Protein AF-A0A356FCW2-F1 (afdb_monomer_lite)

Radius of gyration: 24.9 Å; chains: 1; bounding box: 100×34×56 Å

Secondary structure (DSSP, 8-state):
---------THHHHHHHHHHTTSTT--S------EE--EEEEESSTT-TTS-EEEEEE-TTSHHHHTT--TTPEEEEETTEE--SHHHHHHHHTTSPTT-EEEEEEEETTEEEEEEEE-EEHHHHHHHHHHHHHHHHTTSB----SSEEEEETTTTEEEE-SSTTGGGTTSEEEEEEE-S-HHHIIIIIIHHHHHHHHHHHTTT-S-EEEEEEE--THHHHSSHHHHHHHHHHHHHHHH--SS-EEEE--GGGPPPPS-TTTTGGGSS--EEEE-TTSBEEEEE-SSS--HHHHHHHHHHHHHHHHSPP-PPPPPP-------

Sequence (323 aa):
MADTKMSFPGRSILIYTVLFLFVSSITCAQTRDFAFLGVFTEAIDKQKTDSGLQIIYVYPGSAGNDMGLKEGDQIIALNDFLIPNRDRFVKELRKENIGATIRFLISRDGKKLKLKGKIKSYKKTMGMIQDRLRTKYVGKPLETLPKTLWWNPKTAKFEPAKDPLGAFKDKIGLLVAYDDCPGCQKNRVDFLAQLFLRTMGAGGTLPLAFAGIYQSDTQLNKGGSKECLTQAIKLYATKKPPFPAGIAHFPDGSPAPKDREKSLYLHNHGVVITGPDGKVAYLQVTGYPDQVAIQKTIGELFVKHFQPPKVPAEKPKKAGKGG

Foldseek 3Di:
DDDDPPDDPVLVVLLVVLLCVLPVPPDPDPDDKFFDQQFDWDQPDNVDAQSFIFTLAHQPPFNCVVQVNDGGKTWQDKAPDGDRHDVVVVVVRRVDGQQDKMWTFIADPNDTDITITGTHIPVVSLVVVQVVLCVVAFQAFPPDAAQKFWQDLVVLATHGDPCLCVLLAQAWEKEWEAEPPPCRCVVPQVVQLVSVVSCVVVVVSHRYAYEYEYAYCCCAPPPHQVVSRVVVSVCCNVSVRPHIYIYRHDPPSDHDPSPCSVNQSHDARKMFIAANNNGTNDIDGDDDDPSVVVSVSSVVSCCVRPNDPPDPPPDPDPDPPDD

Structure (mmCIF, N/CA/C/O backbone):
data_AF-A0A356FCW2-F1
#
_entry.id   AF-A0A356FCW2-F1
#
loop_
_atom_site.group_PDB
_atom_site.id
_atom_site.type_symbol
_atom_site.label_atom_id
_atom_site.label_alt_id
_atom_site.label_comp_id
_atom_site.label_asym_id
_atom_site.label_entity_id
_atom_site.label_seq_id
_atom_site.pdbx_PDB_ins_code
_atom_site.Cartn_x
_atom_site.Cartn_y
_atom_site.Cartn_z
_atom_site.occupancy
_atom_site.B_iso_or_equiv
_atom_site.auth_seq_id
_atom_site.auth_comp_id
_atom_site.auth_asym_id
_atom_site.auth_atom_id
_atom_site.pdbx_PDB_model_num
ATOM 1 N N . MET A 1 1 ? -58.166 10.960 24.254 1.00 34.81 1 MET A N 1
ATOM 2 C CA . MET A 1 1 ? -57.951 9.564 23.801 1.00 34.81 1 MET A CA 1
ATOM 3 C C . MET A 1 1 ? -57.721 9.608 22.296 1.00 34.81 1 MET A C 1
ATOM 5 O O . MET A 1 1 ? -58.557 10.187 21.631 1.00 34.81 1 MET A O 1
ATOM 9 N N . ALA A 1 2 ? -56.655 9.128 21.672 1.00 35.28 2 ALA A N 1
ATOM 10 C CA . ALA A 1 2 ? -55.360 8.648 22.117 1.00 35.28 2 ALA A CA 1
ATOM 11 C C . ALA A 1 2 ? -54.341 9.151 21.076 1.00 35.28 2 ALA A C 1
ATOM 13 O O . ALA A 1 2 ? -54.581 9.083 19.872 1.00 35.28 2 ALA A O 1
ATOM 14 N N . ASP A 1 3 ? -53.242 9.699 21.574 1.00 32.06 3 ASP A N 1
ATOM 15 C CA . ASP A 1 3 ? -52.145 10.266 20.802 1.00 32.06 3 ASP A CA 1
ATOM 16 C C . ASP A 1 3 ? -51.244 9.110 20.335 1.00 32.06 3 ASP A C 1
ATOM 18 O O . ASP A 1 3 ? -50.582 8.452 21.144 1.00 32.06 3 ASP A O 1
ATOM 22 N N . THR A 1 4 ? -51.289 8.776 19.043 1.00 32.56 4 THR A N 1
ATOM 23 C CA . THR A 1 4 ? -50.547 7.628 18.500 1.00 32.56 4 THR A CA 1
ATOM 24 C C . THR A 1 4 ? -49.125 8.072 18.187 1.00 32.56 4 THR A C 1
ATOM 26 O O . THR A 1 4 ? -48.791 8.426 17.058 1.00 32.56 4 THR A O 1
ATOM 29 N N . LYS A 1 5 ? -48.261 8.055 19.206 1.00 33.97 5 LYS A N 1
ATOM 30 C CA . LYS A 1 5 ? -46.811 8.157 19.019 1.00 33.97 5 LYS A CA 1
ATOM 31 C C . LYS A 1 5 ? -46.332 6.947 18.214 1.00 33.97 5 LYS A C 1
ATOM 33 O O . LYS A 1 5 ? -46.093 5.879 18.772 1.00 33.97 5 LYS A O 1
ATOM 38 N N . MET A 1 6 ? -46.152 7.118 16.907 1.00 31.77 6 MET A N 1
ATOM 39 C CA . MET A 1 6 ? -45.309 6.225 16.113 1.00 31.77 6 MET A CA 1
ATOM 40 C C . MET A 1 6 ? -43.866 6.365 16.609 1.00 31.77 6 MET A C 1
ATOM 42 O O . MET A 1 6 ? -43.147 7.289 16.229 1.00 31.77 6 MET A O 1
ATOM 46 N N . SER A 1 7 ? -43.436 5.458 17.485 1.00 32.19 7 SER A N 1
ATOM 47 C CA . SER A 1 7 ? -42.029 5.319 17.843 1.00 32.19 7 SER A CA 1
ATOM 48 C C . SER A 1 7 ? -41.297 4.608 16.703 1.00 32.19 7 SER A C 1
ATOM 50 O O . SER A 1 7 ? -41.263 3.385 16.592 1.00 32.19 7 SER A O 1
ATOM 52 N N . PHE A 1 8 ? -40.684 5.384 15.813 1.00 37.94 8 PHE A N 1
ATOM 53 C CA . PHE A 1 8 ? -39.625 4.837 14.970 1.00 37.94 8 PHE A CA 1
ATOM 54 C C . PHE A 1 8 ? -38.370 4.650 15.836 1.00 37.94 8 PHE A C 1
ATOM 56 O O . PHE A 1 8 ? -37.975 5.585 16.537 1.00 37.94 8 PHE A O 1
ATOM 63 N N . PRO A 1 9 ? -37.713 3.475 15.828 1.00 43.00 9 PRO A N 1
ATOM 64 C CA . PRO A 1 9 ? -36.510 3.261 16.621 1.00 43.00 9 PRO A CA 1
ATOM 65 C C . PRO A 1 9 ? -35.385 4.161 16.089 1.00 43.00 9 PRO A C 1
ATOM 67 O O . PRO A 1 9 ? -34.780 3.888 15.052 1.00 43.00 9 PRO A O 1
ATOM 70 N N . GLY A 1 10 ? -35.087 5.243 16.815 1.00 42.00 10 GLY A N 1
ATOM 71 C CA . GLY A 1 10 ? -34.141 6.299 16.426 1.00 42.00 10 GLY A CA 1
ATOM 72 C C . GLY A 1 10 ? -32.699 5.848 16.147 1.00 42.00 10 GLY A C 1
ATOM 73 O O . GLY A 1 10 ? -31.912 6.620 15.605 1.00 42.00 10 GLY A O 1
ATOM 74 N N . ARG A 1 11 ? -32.342 4.589 16.438 1.00 50.03 11 ARG A N 1
ATOM 75 C CA . ARG A 1 11 ? -31.026 4.018 16.103 1.00 50.03 11 ARG A CA 1
ATOM 76 C C . ARG A 1 11 ? -30.815 3.847 14.596 1.00 50.03 11 ARG A C 1
ATOM 78 O O . ARG A 1 11 ? -29.704 4.066 14.126 1.00 50.03 11 ARG A O 1
ATOM 85 N N . SER A 1 12 ? -31.858 3.521 13.830 1.00 48.31 12 SER A N 1
ATOM 86 C CA . SER A 1 12 ? -31.718 3.256 12.391 1.00 48.31 12 SER A CA 1
ATOM 87 C C . SER A 1 12 ? -31.396 4.521 11.586 1.00 48.31 12 SER A C 1
ATOM 89 O O . SER A 1 12 ? -30.588 4.466 10.667 1.00 48.31 12 SER A O 1
ATOM 91 N N . ILE A 1 13 ? -31.959 5.677 11.958 1.00 50.12 13 ILE A N 1
ATOM 92 C CA . ILE A 1 13 ? -31.776 6.944 11.227 1.00 50.12 13 ILE A CA 1
ATOM 93 C C . ILE A 1 13 ? -30.353 7.495 11.413 1.00 50.12 13 ILE A C 1
ATOM 95 O O . ILE A 1 13 ? -29.734 7.914 10.440 1.00 50.12 13 ILE A O 1
ATOM 99 N N . LEU A 1 14 ? -29.781 7.419 12.622 1.00 49.25 14 LEU A N 1
ATOM 100 C CA . LEU A 1 14 ? -28.425 7.915 12.903 1.00 49.25 14 LEU A CA 1
ATOM 101 C C . LEU A 1 14 ? -27.344 7.158 12.105 1.00 49.25 14 LEU A C 1
ATOM 103 O O . LEU A 1 14 ? -26.387 7.762 11.624 1.00 49.25 14 LEU A O 1
ATOM 107 N N . ILE A 1 15 ? -27.523 5.848 11.913 1.00 52.22 15 ILE A N 1
ATOM 108 C CA . ILE A 1 15 ? -26.602 4.989 11.153 1.00 52.22 15 ILE A CA 1
ATOM 109 C C . ILE A 1 15 ? -26.663 5.302 9.659 1.00 52.22 15 ILE A C 1
ATOM 111 O O . ILE A 1 15 ? -25.613 5.446 9.033 1.00 52.22 15 ILE A O 1
ATOM 115 N N . TYR A 1 16 ? -27.867 5.463 9.095 1.00 51.09 16 TYR A N 1
ATOM 116 C CA . TYR A 1 16 ? -28.012 5.865 7.695 1.00 51.09 16 TYR A CA 1
ATOM 117 C C . TYR A 1 16 ? -27.402 7.245 7.445 1.00 51.09 16 TYR A C 1
ATOM 119 O O . TYR A 1 16 ? -26.732 7.399 6.434 1.00 51.09 16 TYR A O 1
ATOM 127 N N . THR A 1 17 ? -27.513 8.200 8.376 1.00 51.66 17 THR A N 1
ATOM 128 C CA . THR A 1 17 ? -26.868 9.521 8.261 1.00 51.66 17 THR A CA 1
ATOM 129 C C . THR A 1 17 ? -25.337 9.440 8.331 1.00 51.66 17 THR A C 1
ATOM 131 O O . THR A 1 17 ? -24.655 10.114 7.562 1.00 51.66 17 THR A O 1
ATOM 134 N N . VAL A 1 18 ? -24.765 8.584 9.190 1.00 48.94 18 VAL A N 1
ATOM 135 C CA . VAL A 1 18 ? -23.305 8.350 9.250 1.00 48.94 18 VAL A CA 1
ATOM 136 C C . VAL A 1 18 ? -22.791 7.644 7.987 1.00 48.94 18 VAL A C 1
ATOM 138 O O . VAL A 1 18 ? -21.728 8.001 7.481 1.00 48.94 18 VAL A O 1
ATOM 141 N N . LEU A 1 19 ? -23.561 6.704 7.427 1.00 49.72 19 LEU A N 1
ATOM 142 C CA . LEU A 1 19 ? -23.260 6.059 6.145 1.00 49.72 19 LEU A CA 1
ATOM 143 C C . LEU A 1 19 ? -23.442 7.012 4.952 1.00 49.72 19 LEU A C 1
ATOM 145 O O . LEU A 1 19 ? -22.639 6.951 4.028 1.00 49.72 19 LEU A O 1
ATOM 149 N N . PHE A 1 20 ? -24.419 7.925 4.966 1.00 45.47 20 PHE A N 1
ATOM 150 C CA . PHE A 1 20 ? -24.672 8.879 3.873 1.00 45.47 20 PHE A CA 1
ATOM 151 C C . PHE A 1 20 ? -23.615 9.989 3.764 1.00 45.47 20 PHE A C 1
ATOM 153 O O . PHE A 1 20 ? -23.389 10.522 2.681 1.00 45.47 20 PHE A O 1
ATOM 160 N N . LEU A 1 21 ? -22.922 10.336 4.851 1.00 44.03 21 LEU A N 1
ATOM 161 C CA . LEU A 1 21 ? -21.942 11.436 4.868 1.00 44.03 21 LEU A CA 1
ATOM 162 C C . LEU A 1 21 ? -20.597 11.122 4.198 1.00 44.03 21 LEU A C 1
ATOM 164 O O . LEU A 1 21 ? -19.767 12.010 4.030 1.00 44.03 21 LEU A O 1
ATOM 168 N N . PHE A 1 22 ? -20.387 9.885 3.767 1.00 46.62 22 PHE A N 1
ATOM 169 C CA . PHE A 1 22 ? -19.306 9.537 2.841 1.00 46.62 22 PHE A CA 1
ATOM 170 C C . PHE A 1 22 ? -19.584 10.035 1.405 1.00 46.62 22 PHE A C 1
ATOM 172 O O . PHE A 1 22 ? -18.668 10.086 0.592 1.00 46.62 22 PHE A O 1
ATOM 179 N N . VAL A 1 23 ? -20.831 10.402 1.075 1.00 41.75 23 VAL A N 1
ATOM 180 C CA . VAL A 1 23 ? -21.276 10.627 -0.313 1.00 41.75 23 VAL A CA 1
ATOM 181 C C . VAL A 1 23 ? -21.086 12.082 -0.779 1.00 41.75 23 VAL A C 1
ATOM 183 O O . VAL A 1 23 ? -21.036 12.356 -1.974 1.00 41.75 23 VAL A O 1
ATOM 186 N N . SER A 1 24 ? -20.898 13.046 0.124 1.00 38.56 24 SER A N 1
ATOM 187 C CA . SER A 1 24 ? -20.875 14.481 -0.218 1.00 38.56 24 SER A CA 1
ATOM 188 C C . SER A 1 24 ? -19.500 15.045 -0.625 1.00 38.56 24 SER A C 1
ATOM 190 O O . SER A 1 24 ? -19.285 16.254 -0.609 1.00 38.56 24 SER A O 1
ATOM 192 N N . SER A 1 25 ? -18.548 14.204 -1.041 1.00 41.53 25 SER A N 1
ATOM 193 C CA . SER A 1 25 ? -17.277 14.650 -1.654 1.00 41.53 25 SER A CA 1
ATOM 194 C C . SER A 1 25 ? -16.899 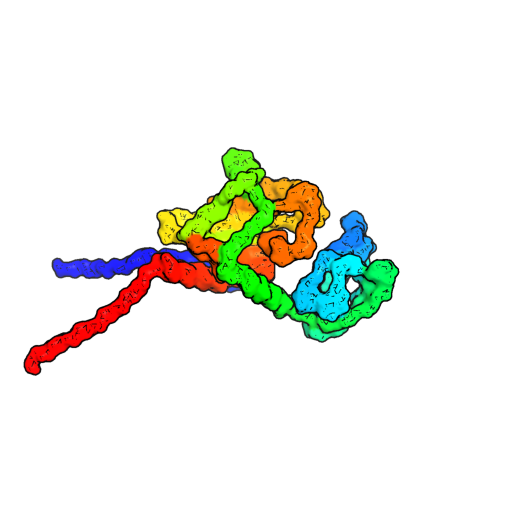13.843 -2.903 1.00 41.53 25 SER A C 1
ATOM 196 O O . SER A 1 25 ? -15.720 13.692 -3.233 1.00 41.53 25 SER A O 1
ATOM 198 N N . ILE A 1 26 ? -17.898 13.308 -3.611 1.00 44.00 26 ILE A N 1
ATOM 199 C CA . ILE A 1 26 ? -17.694 12.470 -4.797 1.00 44.00 26 ILE A CA 1
ATOM 200 C C . ILE A 1 26 ? -17.462 13.346 -6.030 1.00 44.00 26 ILE A C 1
ATOM 202 O O . ILE A 1 26 ? -18.349 13.577 -6.838 1.00 44.00 26 ILE A O 1
ATOM 206 N N . THR A 1 27 ? -16.217 13.783 -6.174 1.00 40.16 27 THR A N 1
ATOM 207 C CA . THR A 1 27 ? -15.525 13.921 -7.465 1.00 40.16 27 THR A CA 1
ATOM 208 C C . THR A 1 27 ? -14.027 13.874 -7.180 1.00 40.16 27 THR A C 1
ATOM 210 O O . THR A 1 27 ? -13.299 14.830 -7.420 1.00 40.16 27 THR A O 1
ATOM 213 N N . CYS A 1 28 ? -13.537 12.779 -6.594 1.00 37.59 28 CYS A N 1
ATOM 214 C CA . CYS A 1 28 ? -12.099 12.589 -6.437 1.00 37.59 28 CYS A CA 1
ATOM 215 C C . CYS A 1 28 ? -11.653 11.336 -7.189 1.00 37.59 28 CYS A C 1
ATOM 217 O O . CYS A 1 28 ? -11.847 10.212 -6.740 1.00 37.59 28 CYS A O 1
ATOM 219 N N . ALA A 1 29 ? -11.083 11.599 -8.368 1.00 45.06 29 ALA A N 1
ATOM 220 C CA . ALA A 1 29 ? -10.187 10.743 -9.132 1.00 45.06 29 ALA A CA 1
ATOM 221 C C . ALA A 1 29 ? -10.658 9.297 -9.366 1.00 45.06 29 ALA A C 1
ATOM 223 O O . ALA A 1 29 ? -10.161 8.357 -8.748 1.00 45.06 29 ALA A O 1
ATOM 224 N N . GLN A 1 30 ? -11.487 9.087 -10.398 1.00 48.44 30 GLN A N 1
ATOM 225 C CA . GLN A 1 30 ? -11.305 7.853 -11.163 1.00 48.44 30 GLN A CA 1
ATOM 226 C C . GLN A 1 30 ? -9.857 7.851 -11.652 1.00 48.44 30 GLN A C 1
ATOM 228 O O . GLN A 1 30 ? -9.444 8.737 -12.405 1.00 48.44 30 GLN A O 1
ATOM 233 N N . THR A 1 31 ? -9.058 6.912 -11.154 1.00 56.69 31 THR A N 1
ATOM 234 C CA . THR A 1 31 ? -7.679 6.750 -11.599 1.00 56.69 31 THR A CA 1
ATOM 235 C C . THR A 1 31 ? -7.700 6.512 -13.098 1.00 56.69 31 THR A C 1
ATOM 237 O O . THR A 1 31 ? -8.247 5.516 -13.573 1.00 56.69 31 THR A O 1
ATOM 240 N N . ARG A 1 32 ? -7.133 7.454 -13.861 1.00 73.06 32 ARG A N 1
ATOM 241 C CA . ARG A 1 32 ? -6.849 7.213 -15.274 1.00 73.06 32 ARG A CA 1
ATOM 242 C C . ARG A 1 32 ? -5.968 5.972 -15.331 1.00 73.06 32 ARG A C 1
ATOM 244 O O . ARG A 1 32 ? -4.991 5.886 -14.590 1.00 73.06 32 ARG A O 1
ATOM 251 N N . ASP A 1 33 ? -6.361 4.995 -16.137 1.00 90.19 33 ASP A N 1
ATOM 252 C CA . ASP A 1 33 ? -5.525 3.828 -16.379 1.00 90.19 33 ASP A CA 1
ATOM 253 C C . ASP A 1 33 ? -4.337 4.240 -17.257 1.00 90.19 33 ASP A C 1
ATOM 255 O O . ASP A 1 33 ? -4.466 5.123 -18.106 1.00 90.19 33 ASP A O 1
ATOM 259 N N . PHE A 1 34 ? -3.172 3.642 -17.031 1.00 91.50 34 PHE A N 1
ATOM 260 C CA . PHE A 1 34 ? -1.945 3.985 -17.748 1.00 91.50 34 PHE A CA 1
ATOM 261 C C . PHE A 1 34 ? -1.029 2.771 -17.896 1.00 91.50 34 PHE A C 1
ATOM 263 O O . PHE A 1 34 ? -1.186 1.757 -17.209 1.00 91.50 34 PHE A O 1
ATOM 270 N N . ALA A 1 35 ? -0.066 2.883 -18.811 1.00 94.12 35 ALA A N 1
ATOM 271 C CA . ALA A 1 35 ? 0.939 1.861 -19.046 1.00 94.12 35 ALA A CA 1
ATOM 272 C C . ALA A 1 35 ? 1.822 1.672 -17.805 1.00 94.12 35 ALA A C 1
ATOM 274 O O . ALA A 1 35 ? 2.421 2.609 -17.277 1.00 94.12 35 ALA A O 1
ATOM 275 N N . PHE A 1 36 ? 1.889 0.437 -17.324 1.00 94.06 36 PHE A N 1
ATOM 276 C CA . PHE A 1 36 ? 2.517 0.095 -16.064 1.00 94.06 36 PHE A CA 1
ATOM 277 C C . PHE A 1 36 ? 3.451 -1.096 -16.207 1.00 94.06 36 PHE A C 1
ATOM 279 O O . PHE A 1 36 ? 3.047 -2.193 -16.603 1.00 94.06 36 PHE A O 1
ATOM 286 N N . LEU A 1 37 ? 4.712 -0.875 -15.833 1.00 95.88 37 LEU A N 1
ATOM 287 C CA . LEU A 1 37 ? 5.714 -1.932 -15.808 1.00 95.88 37 LEU A CA 1
ATOM 288 C C . LEU A 1 37 ? 5.572 -2.827 -14.574 1.00 95.88 37 LEU A C 1
ATOM 290 O O . LEU A 1 37 ? 5.785 -4.027 -14.669 1.00 95.88 37 LEU A O 1
ATOM 294 N N . GLY A 1 38 ? 5.184 -2.262 -13.428 1.00 92.56 38 GLY A N 1
ATOM 295 C CA . GLY A 1 38 ? 5.123 -2.997 -12.165 1.00 92.56 38 GLY A CA 1
ATOM 296 C C . GLY A 1 38 ? 6.483 -3.322 -11.569 1.00 92.56 38 GLY A C 1
ATOM 297 O O . GLY A 1 38 ? 6.701 -4.430 -11.093 1.00 92.56 38 GLY A O 1
ATOM 298 N N . VAL A 1 39 ? 7.369 -2.330 -11.526 1.00 92.25 39 VAL A N 1
ATOM 299 C CA . VAL A 1 39 ? 8.633 -2.400 -10.784 1.00 92.25 39 VAL A CA 1
ATOM 300 C C . VAL A 1 39 ? 8.774 -1.189 -9.868 1.00 92.25 39 VAL A C 1
ATOM 302 O O . VAL A 1 39 ? 8.273 -0.109 -10.191 1.00 92.25 39 VAL A O 1
ATOM 305 N N . PHE A 1 40 ? 9.473 -1.359 -8.749 1.00 87.56 40 PHE A N 1
ATOM 306 C CA . PHE A 1 40 ? 10.041 -0.244 -7.996 1.00 87.56 40 PHE A CA 1
ATOM 307 C C . PHE A 1 40 ? 11.524 -0.139 -8.271 1.00 87.56 40 PHE A C 1
ATOM 309 O O . PHE A 1 40 ? 12.220 -1.145 -8.408 1.00 87.56 40 PHE A O 1
ATOM 316 N N . THR A 1 41 ? 11.993 1.099 -8.303 1.00 89.44 41 THR A N 1
ATOM 317 C CA . THR A 1 41 ? 13.363 1.422 -8.658 1.00 89.44 41 THR A CA 1
ATOM 318 C C . THR A 1 41 ? 13.940 2.484 -7.741 1.00 89.44 41 THR A C 1
ATOM 320 O O . THR A 1 41 ? 13.228 3.429 -7.387 1.00 89.44 41 THR A O 1
ATOM 323 N N . GLU A 1 42 ? 15.236 2.390 -7.472 1.00 87.12 42 GLU A N 1
ATOM 324 C CA . GLU A 1 42 ? 16.017 3.403 -6.764 1.00 87.12 42 GLU A CA 1
ATOM 325 C C . GLU A 1 42 ? 17.246 3.815 -7.577 1.00 87.12 42 GLU A C 1
ATOM 327 O O . GLU A 1 42 ? 17.727 3.064 -8.428 1.00 87.12 42 GLU A O 1
ATOM 332 N N . ALA A 1 43 ? 17.734 5.031 -7.328 1.00 88.19 43 ALA A N 1
ATOM 333 C CA . ALA A 1 43 ? 19.018 5.474 -7.858 1.00 88.19 43 ALA A CA 1
ATOM 334 C C . ALA A 1 43 ? 20.136 4.592 -7.283 1.00 88.19 43 ALA A C 1
ATOM 336 O O . ALA A 1 43 ? 20.118 4.293 -6.088 1.00 88.19 43 ALA A O 1
ATOM 337 N N . ILE A 1 44 ? 21.095 4.193 -8.121 1.00 87.94 44 ILE A N 1
ATOM 338 C CA . ILE A 1 44 ? 22.221 3.342 -7.691 1.00 87.94 44 ILE A CA 1
ATOM 339 C C . ILE A 1 44 ? 23.076 4.071 -6.645 1.00 87.94 44 ILE A C 1
ATOM 341 O O . ILE A 1 44 ? 23.483 3.484 -5.647 1.00 87.94 44 ILE A O 1
ATOM 345 N N . ASP A 1 45 ? 23.301 5.367 -6.848 1.00 85.19 45 ASP A N 1
ATOM 346 C CA . ASP A 1 45 ? 23.920 6.271 -5.882 1.00 85.19 45 ASP A CA 1
ATOM 347 C C . ASP A 1 45 ? 22.936 7.410 -5.592 1.00 85.19 45 ASP A C 1
ATOM 349 O O . ASP A 1 45 ? 22.628 8.227 -6.464 1.00 85.19 45 ASP A O 1
ATOM 353 N N . LYS A 1 46 ? 22.427 7.453 -4.354 1.00 77.06 46 LYS A N 1
ATOM 354 C CA . LYS A 1 46 ? 21.407 8.418 -3.909 1.00 77.06 46 LYS A CA 1
ATOM 355 C C . LYS A 1 46 ? 21.922 9.863 -3.867 1.00 77.06 46 LYS A C 1
ATOM 357 O O . LYS A 1 46 ? 21.108 10.779 -3.778 1.00 77.06 46 LYS A O 1
ATOM 362 N N . GLN A 1 47 ? 23.239 10.075 -3.912 1.00 80.56 47 GLN A N 1
ATOM 363 C CA . GLN A 1 47 ? 23.855 11.405 -3.893 1.00 80.56 47 GLN A CA 1
ATOM 364 C C . GLN A 1 47 ? 24.097 11.965 -5.300 1.00 80.56 47 GLN A C 1
ATOM 366 O O . GLN A 1 47 ? 24.388 13.151 -5.443 1.00 80.56 47 GLN A O 1
ATOM 371 N N . LYS A 1 48 ? 23.957 11.137 -6.342 1.00 81.81 48 LYS A N 1
ATOM 372 C CA . LYS A 1 48 ? 24.202 11.519 -7.736 1.00 81.81 48 LYS A CA 1
ATOM 373 C C . LYS A 1 48 ? 22.933 11.377 -8.561 1.00 81.81 48 LYS A C 1
ATOM 375 O O . LYS A 1 48 ? 22.324 10.311 -8.606 1.00 81.81 48 LYS A O 1
ATOM 380 N N . THR A 1 49 ? 22.569 12.446 -9.259 1.00 76.75 49 THR A N 1
ATOM 381 C CA . THR A 1 49 ? 21.345 12.511 -10.069 1.00 76.75 49 THR A CA 1
ATOM 382 C C . THR A 1 49 ? 21.327 11.510 -11.220 1.00 76.75 49 THR A C 1
ATOM 384 O O . THR A 1 49 ? 20.254 11.019 -11.542 1.00 76.75 49 THR A O 1
ATOM 387 N N . ASP A 1 50 ? 22.489 11.157 -11.780 1.00 84.44 50 ASP A N 1
ATOM 388 C CA . ASP A 1 50 ? 22.624 10.295 -12.967 1.00 84.44 50 ASP A CA 1
ATOM 389 C C . ASP A 1 50 ? 23.399 9.005 -12.684 1.00 84.44 50 ASP A C 1
ATOM 391 O O . ASP A 1 50 ? 24.174 8.512 -13.502 1.00 84.44 50 ASP A O 1
ATOM 395 N N . SER A 1 51 ? 23.211 8.449 -11.490 1.00 86.06 51 SER A N 1
ATOM 396 C CA . SER A 1 51 ? 23.885 7.218 -11.077 1.00 86.06 51 SER A CA 1
ATOM 397 C C . SER A 1 51 ? 23.360 5.948 -11.744 1.00 86.06 51 SER A C 1
ATOM 399 O O . SER A 1 51 ? 23.918 4.877 -11.525 1.00 86.06 51 SER A O 1
ATOM 401 N N . GLY A 1 52 ? 22.317 6.043 -12.567 1.00 90.38 52 GLY A N 1
ATOM 402 C CA . GLY A 1 52 ? 21.581 4.899 -13.081 1.00 90.38 52 GLY A CA 1
ATOM 403 C C . GLY A 1 52 ? 20.477 4.454 -12.126 1.00 90.38 52 GLY A C 1
ATOM 404 O O . GLY A 1 52 ? 20.274 5.006 -11.041 1.00 90.38 52 GLY A O 1
ATOM 405 N N . LEU A 1 53 ? 19.720 3.449 -12.558 1.00 94.19 53 LEU A N 1
ATOM 406 C CA . LEU A 1 53 ? 18.494 3.033 -11.892 1.00 94.19 53 LEU A CA 1
ATOM 407 C C . LEU A 1 53 ? 18.502 1.524 -11.648 1.00 94.19 53 LEU A C 1
ATOM 409 O O . LEU A 1 53 ? 18.612 0.754 -12.597 1.00 94.19 53 LEU A O 1
ATOM 413 N N . GLN A 1 54 ? 18.352 1.098 -10.396 1.00 93.94 54 GLN A N 1
ATOM 414 C CA . GLN A 1 54 ? 18.279 -0.312 -10.018 1.00 93.94 54 GLN A CA 1
ATOM 415 C C . GLN A 1 54 ? 16.853 -0.702 -9.632 1.00 93.94 54 GLN A C 1
ATOM 417 O O . GLN A 1 54 ? 16.165 0.036 -8.928 1.00 93.94 54 GLN A O 1
ATOM 422 N N . ILE A 1 55 ? 16.412 -1.880 -10.071 1.00 93.62 55 ILE A N 1
ATOM 423 C CA . ILE A 1 55 ? 15.148 -2.486 -9.660 1.00 93.62 55 ILE A CA 1
ATOM 424 C C . ILE A 1 55 ? 15.299 -3.052 -8.249 1.00 93.62 55 ILE A C 1
ATOM 426 O O . ILE A 1 55 ? 16.131 -3.920 -8.004 1.00 93.62 55 ILE A O 1
ATOM 430 N N . ILE A 1 56 ? 14.442 -2.603 -7.336 1.00 87.69 56 ILE A N 1
ATOM 431 C CA . ILE A 1 56 ? 14.403 -3.071 -5.941 1.00 87.69 56 ILE A CA 1
ATOM 432 C C . ILE A 1 56 ? 13.197 -3.968 -5.647 1.00 87.69 56 ILE A C 1
ATOM 434 O O . ILE A 1 56 ? 13.123 -4.583 -4.591 1.00 87.69 56 ILE A O 1
ATOM 438 N N . TYR A 1 57 ? 12.215 -4.019 -6.552 1.00 87.25 57 TYR A N 1
ATOM 439 C CA . TYR A 1 57 ? 11.058 -4.903 -6.431 1.00 87.25 57 TYR A CA 1
ATOM 440 C C . TYR A 1 57 ? 10.354 -5.059 -7.776 1.00 87.25 57 TYR A C 1
ATOM 442 O O . TYR A 1 57 ? 10.253 -4.100 -8.545 1.00 87.25 57 TYR A O 1
ATOM 450 N N . VAL A 1 58 ? 9.801 -6.244 -8.023 1.00 90.88 58 VAL A N 1
ATOM 451 C CA . VAL A 1 58 ? 8.973 -6.542 -9.195 1.00 90.88 58 VAL A CA 1
ATOM 452 C C . VAL A 1 58 ? 7.636 -7.087 -8.709 1.00 90.88 58 VAL A C 1
ATOM 454 O O . VAL A 1 58 ? 7.589 -8.081 -7.988 1.00 90.88 58 VAL A O 1
ATOM 457 N N . TYR A 1 59 ? 6.541 -6.438 -9.099 1.00 88.06 59 TYR A N 1
ATOM 458 C CA . TYR A 1 59 ? 5.199 -6.877 -8.735 1.00 88.06 59 TYR A CA 1
ATOM 459 C C . TYR A 1 59 ? 4.859 -8.202 -9.434 1.00 88.06 59 TYR A C 1
ATOM 461 O O . TYR A 1 59 ? 4.967 -8.271 -10.665 1.00 88.06 59 TYR A O 1
ATOM 469 N N . PRO A 1 60 ? 4.390 -9.231 -8.707 1.00 88.38 60 PRO A N 1
ATOM 470 C CA . PRO A 1 60 ? 3.926 -10.473 -9.320 1.00 88.38 60 PRO A CA 1
ATOM 471 C C . PRO A 1 60 ? 2.796 -10.229 -10.328 1.00 88.38 60 PRO A C 1
ATOM 473 O O . PRO A 1 60 ? 1.899 -9.422 -10.080 1.00 88.38 60 PRO A O 1
ATOM 476 N N . GLY A 1 61 ? 2.850 -10.905 -11.478 1.00 90.12 61 GLY A N 1
ATOM 477 C CA . GLY A 1 61 ? 1.855 -10.777 -12.552 1.00 90.12 61 GLY A CA 1
ATOM 478 C C . GLY A 1 61 ? 1.906 -9.457 -13.338 1.00 90.12 61 GLY A C 1
ATOM 479 O O . GLY A 1 61 ? 1.069 -9.227 -14.217 1.00 90.12 61 GLY A O 1
ATOM 480 N N . SER A 1 62 ? 2.876 -8.581 -13.054 1.00 95.06 62 SER A N 1
ATOM 481 C CA . SER A 1 62 ? 3.099 -7.335 -13.799 1.00 95.06 62 SER A CA 1
ATOM 482 C C . SER A 1 62 ? 3.775 -7.552 -15.157 1.00 95.06 62 SER A C 1
ATOM 484 O O . SER A 1 62 ? 4.152 -8.666 -15.509 1.00 95.06 62 SER A O 1
ATOM 486 N N . ALA A 1 63 ? 3.932 -6.486 -15.949 1.00 97.12 63 ALA A N 1
ATOM 487 C CA . ALA A 1 63 ? 4.667 -6.561 -17.213 1.00 97.12 63 ALA A CA 1
ATOM 488 C C . ALA A 1 63 ? 6.158 -6.860 -16.993 1.00 97.12 63 ALA A C 1
ATOM 490 O O . ALA A 1 63 ? 6.739 -7.658 -17.719 1.00 97.12 63 ALA A O 1
ATOM 491 N N . GLY A 1 64 ? 6.771 -6.263 -15.969 1.00 97.12 64 GLY A N 1
ATOM 492 C CA . GLY A 1 64 ? 8.167 -6.498 -15.623 1.00 97.12 64 GLY A CA 1
ATOM 493 C C . GLY A 1 64 ? 8.415 -7.936 -15.180 1.00 97.12 64 GLY A C 1
ATOM 494 O O . GLY A 1 64 ? 9.422 -8.524 -15.565 1.00 97.12 64 GLY A O 1
ATOM 495 N N . ASN A 1 65 ? 7.465 -8.529 -14.449 1.00 96.25 65 ASN A N 1
ATOM 496 C CA . ASN A 1 65 ? 7.536 -9.938 -14.076 1.00 96.25 65 ASN A CA 1
ATOM 497 C C . ASN A 1 65 ? 7.489 -10.854 -15.308 1.00 96.25 65 ASN A C 1
ATOM 499 O O . ASN A 1 65 ? 8.366 -11.704 -15.443 1.00 96.25 65 ASN A O 1
ATOM 503 N N . ASP A 1 66 ? 6.543 -10.633 -16.225 1.00 97.25 66 ASP A N 1
ATOM 504 C CA . ASP A 1 66 ? 6.435 -11.396 -17.478 1.00 97.25 66 ASP A CA 1
ATOM 505 C C . ASP A 1 66 ? 7.678 -11.250 -18.373 1.00 97.25 66 ASP A C 1
ATOM 507 O O . ASP A 1 66 ? 8.070 -12.192 -19.055 1.00 97.25 66 ASP A O 1
ATOM 511 N N . MET A 1 67 ? 8.316 -10.074 -18.369 1.00 97.38 67 MET A N 1
ATOM 512 C CA . MET A 1 67 ? 9.562 -9.811 -19.105 1.00 97.38 67 MET A CA 1
ATOM 513 C C . MET A 1 67 ? 10.797 -10.459 -18.462 1.00 97.38 67 MET A C 1
ATOM 515 O O . MET A 1 67 ? 11.882 -10.410 -19.042 1.00 97.38 67 MET A O 1
ATOM 519 N N . GLY A 1 68 ? 10.664 -11.027 -17.261 1.00 97.19 68 GLY A N 1
ATOM 520 C CA . GLY A 1 68 ? 11.774 -11.617 -16.519 1.00 97.19 68 GLY A CA 1
ATOM 521 C C . GLY A 1 68 ? 12.716 -10.592 -15.885 1.00 97.19 68 GLY A C 1
ATOM 522 O O . GLY A 1 68 ? 13.883 -10.924 -15.642 1.00 97.19 68 GLY A O 1
ATOM 523 N N . LEU A 1 69 ? 12.242 -9.367 -15.619 1.00 97.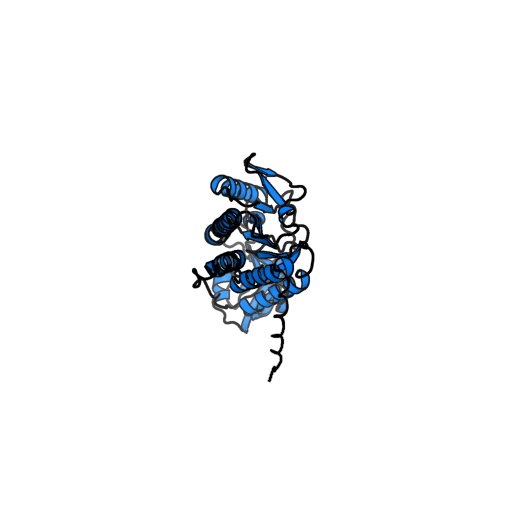69 69 LEU A N 1
ATOM 524 C CA . LEU A 1 69 ? 12.950 -8.417 -14.756 1.00 97.69 69 LEU A CA 1
ATOM 525 C C . LEU A 1 69 ? 13.020 -8.967 -13.330 1.00 97.69 69 LEU A C 1
ATOM 527 O O . LEU A 1 69 ? 12.110 -9.662 -12.868 1.00 97.69 69 LEU A O 1
ATOM 531 N N . LYS A 1 70 ? 14.110 -8.656 -12.634 1.00 96.12 70 LYS A N 1
ATOM 532 C CA . LYS A 1 70 ? 14.407 -9.139 -11.285 1.00 96.12 70 LYS A CA 1
ATOM 533 C C . LYS A 1 70 ? 14.915 -8.000 -10.407 1.00 96.12 70 LYS A C 1
ATOM 535 O O . LYS A 1 70 ? 15.438 -7.002 -10.897 1.00 96.12 70 LYS A O 1
ATOM 540 N N . GLU A 1 71 ? 14.763 -8.170 -9.096 1.00 93.00 71 GLU A N 1
ATOM 541 C CA . GLU A 1 71 ? 15.485 -7.355 -8.116 1.00 93.00 71 GLU A CA 1
ATOM 542 C C . GLU A 1 71 ? 16.993 -7.417 -8.409 1.00 93.00 71 GLU A C 1
ATOM 544 O O . GLU A 1 71 ? 17.522 -8.481 -8.730 1.00 93.00 71 GLU A O 1
ATOM 549 N N . GLY A 1 72 ? 17.665 -6.271 -8.324 1.00 93.50 72 GLY A N 1
ATOM 550 C CA . GLY A 1 72 ? 19.092 -6.123 -8.602 1.00 93.50 72 GLY A CA 1
ATOM 551 C C . GLY A 1 72 ? 19.419 -5.676 -10.028 1.00 93.50 72 GLY A C 1
ATOM 552 O O . GLY A 1 72 ? 20.489 -5.099 -10.231 1.00 93.50 72 GLY A O 1
ATOM 553 N N . ASP A 1 73 ? 18.505 -5.854 -10.989 1.00 97.62 73 ASP A N 1
ATOM 554 C CA . ASP A 1 73 ? 18.706 -5.408 -12.372 1.00 97.62 73 ASP A CA 1
ATOM 555 C C . ASP A 1 73 ? 18.935 -3.898 -12.444 1.00 97.62 73 ASP A C 1
ATOM 557 O O . ASP A 1 73 ? 18.155 -3.116 -11.898 1.00 97.62 73 ASP A O 1
ATOM 561 N N . GLN A 1 74 ? 19.961 -3.477 -13.181 1.00 97.56 74 GLN A N 1
ATOM 562 C CA . GLN A 1 74 ? 20.198 -2.066 -13.474 1.00 97.56 74 GLN A CA 1
ATOM 563 C C . GLN A 1 74 ? 19.654 -1.730 -14.859 1.00 97.56 74 GLN A C 1
ATOM 565 O O . GLN A 1 74 ? 20.049 -2.334 -15.857 1.00 97.56 74 GLN A O 1
ATOM 570 N N . ILE A 1 75 ? 18.750 -0.761 -14.936 1.00 97.44 75 ILE A N 1
ATOM 571 C CA . ILE A 1 75 ? 18.148 -0.304 -16.186 1.00 97.44 75 ILE A CA 1
ATOM 572 C C . ILE A 1 75 ? 19.135 0.639 -16.876 1.00 97.44 75 ILE A C 1
ATOM 574 O O . ILE A 1 75 ? 19.475 1.686 -16.335 1.00 97.44 75 ILE A O 1
ATOM 578 N N . ILE A 1 76 ? 19.575 0.268 -18.080 1.00 97.12 76 ILE A N 1
ATOM 579 C CA . ILE A 1 76 ? 20.479 1.080 -18.909 1.00 97.12 76 ILE A CA 1
ATOM 580 C C . ILE A 1 76 ? 19.674 1.862 -19.948 1.00 97.12 76 ILE A C 1
ATOM 582 O O . ILE A 1 76 ? 19.890 3.058 -20.138 1.00 97.12 76 ILE A O 1
ATOM 586 N N . ALA A 1 77 ? 18.753 1.185 -20.640 1.00 97.50 77 ALA A N 1
ATOM 587 C CA . ALA A 1 77 ? 17.932 1.787 -21.684 1.00 97.50 77 ALA A CA 1
ATOM 588 C C . ALA A 1 77 ? 16.510 1.217 -21.703 1.00 97.50 77 ALA A C 1
ATOM 590 O O . ALA A 1 77 ? 16.298 0.038 -21.406 1.00 97.50 77 ALA A O 1
ATOM 591 N N . LEU A 1 78 ? 15.562 2.061 -22.109 1.00 97.12 78 LEU A N 1
ATOM 592 C CA . LEU A 1 78 ? 14.177 1.722 -22.425 1.00 97.12 78 LEU A CA 1
ATOM 593 C C . LEU A 1 78 ? 13.912 2.156 -23.867 1.00 97.12 78 LEU A C 1
ATOM 595 O O . LEU A 1 78 ? 14.083 3.325 -24.215 1.00 97.12 78 LEU A O 1
ATOM 599 N N . ASN A 1 79 ? 13.496 1.205 -24.697 1.00 95.88 79 ASN A N 1
ATOM 600 C CA . ASN A 1 79 ? 13.427 1.329 -26.145 1.00 95.88 79 ASN A CA 1
ATOM 601 C C . ASN A 1 79 ? 14.772 1.812 -26.695 1.00 95.88 79 ASN A C 1
ATOM 603 O O . ASN A 1 79 ? 15.778 1.120 -26.536 1.00 95.88 79 ASN A O 1
ATOM 607 N N . ASP A 1 80 ? 14.784 2.994 -27.299 1.00 93.88 80 ASP A N 1
ATOM 608 C CA . ASP A 1 80 ? 15.962 3.580 -27.930 1.00 93.88 80 ASP A CA 1
ATOM 609 C C . ASP A 1 80 ? 16.541 4.733 -27.082 1.00 93.88 80 ASP A C 1
ATOM 611 O O . ASP A 1 80 ? 17.399 5.488 -27.534 1.00 93.88 80 ASP A O 1
ATOM 615 N N . PHE A 1 81 ? 16.091 4.869 -25.825 1.00 96.25 81 PHE A N 1
ATOM 616 C CA . PHE A 1 81 ? 16.504 5.934 -24.913 1.00 96.25 81 PHE A CA 1
ATOM 617 C C . PHE A 1 81 ? 17.331 5.408 -23.744 1.00 96.25 81 PHE A C 1
ATOM 619 O O . PHE A 1 81 ? 16.916 4.494 -23.029 1.00 96.25 81 PHE A O 1
ATOM 626 N N . LEU A 1 82 ? 18.470 6.057 -23.494 1.00 96.75 82 LEU A N 1
ATOM 627 C CA . LEU A 1 82 ? 19.242 5.866 -22.268 1.00 96.75 82 LEU A CA 1
ATOM 628 C C . LEU A 1 82 ? 18.457 6.358 -21.052 1.00 96.75 82 LEU A C 1
ATOM 630 O O . LEU A 1 82 ? 17.789 7.396 -21.099 1.00 96.75 82 LEU A O 1
ATOM 634 N N . ILE A 1 83 ? 18.574 5.610 -19.959 1.00 96.81 83 ILE A N 1
ATOM 635 C CA . ILE A 1 83 ? 17.875 5.849 -18.700 1.00 96.81 83 ILE A CA 1
ATOM 636 C C . ILE A 1 83 ? 18.916 6.101 -17.600 1.00 96.81 83 ILE A C 1
ATOM 638 O O . ILE A 1 83 ? 19.277 5.185 -16.867 1.00 96.81 83 ILE A O 1
ATOM 642 N N . PRO A 1 84 ? 19.425 7.340 -17.477 1.00 94.00 84 PRO A N 1
ATOM 643 C CA . PRO A 1 84 ? 20.417 7.674 -16.455 1.00 94.00 84 PRO A CA 1
ATOM 644 C C . PRO A 1 84 ? 19.797 7.813 -15.060 1.00 94.00 84 PRO A C 1
ATOM 646 O O . PRO A 1 84 ? 20.502 7.731 -14.059 1.00 94.00 84 PRO A O 1
ATOM 649 N N . ASN A 1 85 ? 18.482 8.040 -14.980 1.00 92.62 85 ASN A N 1
ATOM 650 C CA . ASN A 1 85 ? 17.801 8.351 -13.731 1.00 92.62 85 ASN A CA 1
ATOM 651 C C . ASN A 1 85 ? 16.302 8.020 -13.768 1.00 92.62 85 ASN A C 1
ATOM 653 O O . ASN A 1 85 ? 15.719 7.684 -14.808 1.00 92.62 85 ASN A O 1
ATOM 657 N N . ARG A 1 86 ? 15.670 8.122 -12.594 1.00 89.44 86 ARG A N 1
ATOM 658 C CA . ARG A 1 86 ? 14.253 7.796 -12.391 1.00 89.44 86 ARG A CA 1
ATOM 659 C C . ARG A 1 86 ? 13.314 8.717 -13.168 1.00 89.44 86 ARG A C 1
ATOM 661 O O . ARG A 1 86 ? 12.299 8.245 -13.675 1.00 89.44 86 ARG A O 1
ATOM 668 N N . ASP A 1 87 ? 13.630 10.001 -13.274 1.00 90.31 87 ASP A N 1
ATOM 669 C CA . ASP A 1 87 ? 12.742 10.962 -13.932 1.00 90.31 87 ASP A CA 1
ATOM 670 C C . ASP A 1 87 ? 12.660 10.693 -15.430 1.00 90.31 87 ASP A C 1
ATOM 672 O O . ASP A 1 87 ? 11.563 10.641 -15.993 1.00 90.31 87 ASP A O 1
ATOM 676 N N . ARG A 1 88 ? 13.804 10.407 -16.066 1.00 94.50 88 ARG A N 1
ATOM 677 C CA . ARG A 1 88 ? 13.834 9.948 -17.454 1.00 94.50 88 ARG A CA 1
ATOM 678 C C . ARG A 1 88 ? 13.071 8.638 -17.611 1.00 94.50 88 ARG A C 1
ATOM 680 O O . ARG A 1 88 ? 12.245 8.539 -18.512 1.00 94.50 88 ARG A O 1
ATOM 687 N N . PHE A 1 89 ? 13.290 7.669 -16.721 1.00 94.69 89 PHE A N 1
ATOM 688 C CA . PHE A 1 89 ? 12.584 6.388 -16.754 1.00 94.69 89 PHE A CA 1
ATOM 689 C C . PHE A 1 89 ? 11.062 6.551 -16.730 1.00 94.69 89 PHE A C 1
ATOM 691 O O . PHE A 1 89 ? 10.370 6.056 -17.617 1.00 94.69 89 PHE A O 1
ATOM 698 N N . VAL A 1 90 ? 10.538 7.288 -15.747 1.00 91.50 90 VAL A N 1
ATOM 699 C CA . VAL A 1 90 ? 9.096 7.522 -15.596 1.00 91.50 90 VAL A CA 1
ATOM 700 C C . VAL A 1 90 ? 8.545 8.310 -16.784 1.00 91.50 90 VAL A C 1
ATOM 702 O O . VAL A 1 90 ? 7.457 7.994 -17.265 1.00 91.50 90 VAL A O 1
ATOM 705 N N . LYS A 1 91 ? 9.281 9.317 -17.273 1.00 93.50 91 LYS A N 1
ATOM 706 C CA . LYS A 1 91 ? 8.880 10.120 -18.433 1.00 93.50 91 LYS A CA 1
ATOM 707 C C . LYS A 1 91 ? 8.749 9.271 -19.692 1.00 93.50 91 LYS A C 1
ATOM 709 O O . LYS A 1 91 ? 7.742 9.398 -20.378 1.00 93.50 91 LYS A O 1
ATOM 714 N N . GLU A 1 92 ? 9.737 8.435 -19.995 1.00 95.56 92 GLU A N 1
ATOM 715 C CA . GLU A 1 92 ? 9.700 7.586 -21.188 1.00 95.56 92 GLU A CA 1
ATOM 716 C C . GLU A 1 92 ? 8.631 6.497 -21.061 1.00 95.56 92 GLU A C 1
ATOM 718 O O . GLU A 1 92 ? 7.826 6.332 -21.970 1.00 95.56 92 GLU A O 1
ATOM 723 N N . LEU A 1 93 ? 8.516 5.847 -19.899 1.00 93.81 93 LEU A N 1
ATOM 724 C CA . LEU A 1 93 ? 7.502 4.814 -19.672 1.00 93.81 93 LEU A CA 1
ATOM 725 C C . LEU A 1 93 ? 6.065 5.339 -19.824 1.00 93.81 93 LEU A C 1
ATOM 727 O O . LEU A 1 93 ? 5.198 4.634 -20.329 1.00 93.81 93 LEU A O 1
ATOM 731 N N . ARG A 1 94 ? 5.797 6.580 -19.394 1.00 90.44 94 ARG A N 1
ATOM 732 C CA . ARG A 1 94 ? 4.461 7.200 -19.473 1.00 90.44 94 ARG A CA 1
ATOM 733 C C . ARG A 1 94 ? 4.037 7.603 -20.885 1.00 90.44 94 ARG A C 1
ATOM 735 O O . ARG A 1 94 ? 2.865 7.919 -21.068 1.00 90.44 94 ARG A O 1
ATOM 742 N N . LYS A 1 95 ? 4.953 7.623 -21.856 1.00 94.06 95 LYS A N 1
ATOM 743 C CA . LYS A 1 95 ? 4.609 7.846 -23.271 1.00 94.06 95 LYS A CA 1
ATOM 744 C C . LYS A 1 95 ? 4.036 6.595 -23.928 1.00 94.06 95 LYS A C 1
ATOM 746 O O . LYS A 1 95 ? 3.432 6.689 -24.990 1.00 94.06 95 LYS A O 1
ATOM 751 N N . GLU A 1 96 ? 4.248 5.438 -23.314 1.00 95.75 96 GLU A N 1
ATOM 752 C CA . GLU A 1 96 ? 3.831 4.162 -23.869 1.00 95.75 96 GLU A CA 1
ATOM 753 C C . GLU A 1 96 ? 2.330 3.942 -23.695 1.00 95.75 96 GLU A C 1
ATOM 755 O O . GLU A 1 96 ? 1.725 4.304 -22.683 1.00 95.75 96 GLU A O 1
ATOM 760 N N . ASN A 1 97 ? 1.734 3.275 -24.680 1.00 96.25 97 ASN A N 1
ATOM 761 C CA . ASN A 1 97 ? 0.343 2.847 -24.618 1.00 96.25 97 ASN A CA 1
ATOM 762 C C . ASN A 1 97 ? 0.228 1.487 -23.926 1.00 96.25 97 ASN A C 1
ATOM 764 O O . ASN A 1 97 ? 1.102 0.629 -24.051 1.00 96.25 97 ASN A O 1
ATOM 768 N N . ILE A 1 98 ? -0.890 1.246 -23.240 1.00 96.94 98 ILE A N 1
ATOM 769 C CA . ILE A 1 98 ? -1.200 -0.080 -22.690 1.00 96.94 98 ILE A CA 1
ATOM 770 C C . ILE A 1 98 ? -1.181 -1.108 -23.834 1.00 96.94 98 ILE A C 1
ATOM 772 O O . ILE A 1 98 ? -1.823 -0.918 -24.862 1.00 96.94 98 ILE A O 1
ATOM 776 N N . GLY A 1 99 ? -0.439 -2.203 -23.654 1.00 97.19 99 GLY A N 1
ATOM 777 C CA . GLY A 1 99 ? -0.264 -3.254 -24.658 1.00 97.19 99 GLY A CA 1
ATOM 778 C C . GLY A 1 99 ? 0.890 -3.031 -25.641 1.00 97.19 99 GLY A C 1
ATOM 779 O O . GLY A 1 99 ? 1.217 -3.965 -26.381 1.00 97.19 99 GLY A O 1
ATOM 780 N N . ALA A 1 100 ? 1.537 -1.857 -25.635 1.00 97.62 100 ALA A N 1
ATOM 781 C CA . ALA A 1 100 ? 2.711 -1.584 -26.462 1.00 97.62 100 ALA A CA 1
ATOM 782 C C . ALA A 1 100 ? 3.870 -2.534 -26.125 1.00 97.62 100 ALA A C 1
ATOM 784 O O . ALA A 1 100 ? 4.054 -2.941 -24.975 1.00 97.62 100 ALA A O 1
ATOM 785 N N . THR A 1 101 ? 4.655 -2.893 -27.142 1.00 97.88 101 THR A N 1
ATOM 786 C CA . THR A 1 101 ? 5.869 -3.692 -26.943 1.00 97.88 101 THR A CA 1
ATOM 787 C C . THR A 1 101 ? 7.032 -2.765 -26.637 1.00 97.88 101 THR A C 1
ATOM 789 O O . THR A 1 101 ? 7.406 -1.962 -27.486 1.00 97.88 101 THR A O 1
ATOM 792 N N . ILE A 1 102 ? 7.630 -2.924 -25.461 1.00 97.31 102 ILE A N 1
ATOM 793 C CA . ILE A 1 102 ? 8.808 -2.165 -25.039 1.00 97.31 102 ILE A CA 1
ATOM 794 C C . ILE A 1 102 ? 10.037 -3.068 -24.977 1.00 97.31 102 ILE A C 1
ATOM 796 O O . ILE A 1 102 ? 9.930 -4.282 -24.764 1.00 97.31 102 ILE A O 1
ATOM 800 N N . ARG A 1 103 ? 11.211 -2.473 -25.180 1.00 97.75 103 ARG A N 1
ATOM 801 C CA . ARG A 1 103 ? 12.514 -3.144 -25.113 1.00 97.75 103 ARG A CA 1
ATOM 802 C C . ARG A 1 103 ? 13.327 -2.570 -23.964 1.00 97.75 103 ARG A C 1
ATOM 804 O O . ARG A 1 103 ? 13.304 -1.370 -23.734 1.00 97.75 103 ARG A O 1
ATOM 811 N N . PHE A 1 104 ? 14.085 -3.413 -23.287 1.00 97.25 104 PHE A N 1
ATOM 812 C CA . PHE A 1 104 ? 15.026 -3.001 -22.259 1.00 97.25 104 PHE A CA 1
ATOM 813 C C . PHE A 1 104 ? 16.431 -3.456 -22.608 1.00 97.25 104 PHE A C 1
ATOM 815 O O . PHE A 1 104 ? 16.631 -4.581 -23.071 1.00 97.25 104 PHE A O 1
ATOM 822 N N . LEU A 1 105 ? 17.397 -2.598 -22.301 1.00 97.88 105 LEU A N 1
ATOM 823 C CA . LEU A 1 105 ? 18.772 -3.001 -22.055 1.00 97.88 105 LEU A CA 1
ATOM 824 C C . LEU A 1 105 ? 19.017 -2.881 -20.552 1.00 97.88 105 LEU A C 1
ATOM 826 O O . LEU A 1 105 ? 18.869 -1.792 -19.992 1.00 97.88 105 LEU A O 1
ATOM 830 N N . ILE A 1 106 ? 19.388 -3.984 -19.909 1.00 98.19 106 ILE A N 1
ATOM 831 C CA . ILE A 1 106 ? 19.716 -4.017 -18.480 1.00 98.19 106 ILE A CA 1
ATOM 832 C C . ILE A 1 106 ? 21.134 -4.540 -18.255 1.00 98.19 106 ILE A C 1
ATOM 834 O O . ILE A 1 106 ? 21.672 -5.242 -19.110 1.00 98.19 106 ILE A O 1
ATOM 838 N N . SER A 1 107 ? 21.712 -4.238 -17.095 1.00 97.81 107 SER A N 1
ATOM 839 C CA . SER A 1 107 ? 22.848 -4.969 -16.530 1.00 97.81 107 SER A CA 1
ATOM 840 C C . SER A 1 107 ? 22.348 -5.895 -15.427 1.00 97.81 107 SER A C 1
ATOM 842 O O . SER A 1 107 ? 21.691 -5.440 -14.490 1.00 97.81 107 SER A O 1
ATOM 844 N N . ARG A 1 108 ? 22.669 -7.184 -15.536 1.00 97.81 108 ARG A N 1
ATOM 845 C CA . ARG A 1 108 ? 22.442 -8.195 -14.500 1.00 97.81 108 ARG A CA 1
ATOM 846 C C . ARG A 1 108 ? 23.752 -8.925 -14.268 1.00 97.81 108 ARG A C 1
ATOM 848 O O . ARG A 1 108 ? 24.322 -9.458 -15.218 1.00 97.81 108 ARG A O 1
ATOM 855 N N . ASP A 1 109 ? 24.242 -8.902 -13.033 1.00 95.56 109 ASP A N 1
ATOM 856 C CA . ASP A 1 109 ? 25.519 -9.524 -12.656 1.00 95.56 109 ASP A CA 1
ATOM 857 C C . ASP A 1 109 ? 26.682 -9.080 -13.570 1.00 95.56 109 ASP A C 1
ATOM 859 O O . ASP A 1 109 ? 27.498 -9.880 -14.027 1.00 95.56 109 ASP A O 1
ATOM 863 N N . GLY A 1 110 ? 26.700 -7.789 -13.925 1.00 94.88 110 GLY A N 1
ATOM 864 C CA . GLY A 1 110 ? 27.692 -7.180 -14.820 1.00 94.88 110 GLY A CA 1
ATOM 865 C C . GLY A 1 110 ? 27.507 -7.480 -16.314 1.00 94.88 110 GLY A C 1
ATOM 866 O O . GLY A 1 110 ? 28.227 -6.924 -17.143 1.00 94.88 110 GLY A O 1
ATOM 867 N N . LYS A 1 111 ? 26.540 -8.324 -16.695 1.00 97.69 111 LYS A N 1
ATOM 868 C CA . LYS A 1 111 ? 26.267 -8.691 -18.091 1.00 97.69 111 LYS A CA 1
ATOM 869 C C . LYS A 1 111 ? 25.100 -7.890 -18.655 1.00 97.69 111 LYS A C 1
ATOM 871 O O . LYS A 1 111 ? 24.048 -7.766 -18.030 1.00 97.69 111 LYS A O 1
ATOM 876 N N . LYS A 1 112 ? 25.260 -7.396 -19.886 1.00 97.88 112 LYS A N 1
ATOM 877 C CA . LYS A 1 112 ? 24.190 -6.703 -20.612 1.00 97.88 112 LYS A CA 1
ATOM 878 C C . LYS A 1 112 ? 23.176 -7.707 -21.158 1.00 97.88 112 LYS A C 1
ATOM 880 O O . LYS A 1 112 ? 23.539 -8.572 -21.950 1.00 97.88 112 LYS A O 1
ATOM 885 N N . LEU A 1 113 ? 21.907 -7.557 -20.786 1.00 98.31 113 LEU A N 1
ATOM 886 C CA . LEU A 1 113 ? 20.799 -8.377 -21.279 1.00 98.31 113 LEU A CA 1
ATOM 887 C C . LEU A 1 113 ? 19.782 -7.510 -22.020 1.00 98.31 113 LEU A C 1
ATOM 889 O O . LEU A 1 113 ? 19.462 -6.401 -21.590 1.00 98.31 113 LEU A O 1
ATOM 893 N N . LYS A 1 114 ? 19.255 -8.037 -23.129 1.00 98.19 114 LYS A N 1
ATOM 894 C CA . LYS A 1 114 ? 18.153 -7.427 -23.878 1.00 98.19 114 LYS A CA 1
ATOM 895 C C . LYS A 1 114 ? 16.861 -8.159 -23.544 1.00 98.19 114 LYS A C 1
ATOM 897 O O . LYS A 1 114 ? 16.761 -9.357 -23.792 1.00 98.19 114 LYS A O 1
ATOM 902 N N . LEU A 1 115 ? 15.879 -7.440 -23.014 1.00 98.00 115 LEU A N 1
ATOM 903 C CA . LEU A 1 115 ? 14.553 -7.972 -22.696 1.00 98.00 115 LEU A CA 1
ATOM 904 C C . LEU A 1 115 ? 13.495 -7.246 -23.526 1.00 98.00 115 LEU A C 1
ATOM 906 O O . LEU A 1 115 ? 13.689 -6.101 -23.932 1.00 98.00 115 LEU A O 1
ATOM 910 N N . LYS A 1 116 ? 12.371 -7.905 -23.801 1.00 97.94 116 LYS A N 1
ATOM 911 C CA . LYS A 1 116 ? 11.229 -7.298 -24.494 1.00 97.94 116 LYS A CA 1
ATOM 912 C C . LYS A 1 116 ? 9.924 -7.884 -23.980 1.00 97.94 116 LYS A C 1
ATOM 914 O O . LYS A 1 116 ? 9.882 -9.051 -23.604 1.00 97.94 116 LYS A O 1
ATOM 919 N N . GLY A 1 117 ? 8.853 -7.104 -24.026 1.00 97.62 117 GLY A N 1
ATOM 920 C CA . GLY A 1 117 ? 7.519 -7.599 -23.702 1.00 97.62 117 GLY A CA 1
ATOM 921 C C . GLY A 1 117 ? 6.450 -6.532 -23.857 1.00 97.62 117 GLY A C 1
ATOM 922 O O . GLY A 1 117 ? 6.743 -5.401 -24.244 1.00 97.62 117 GLY A O 1
ATOM 923 N N . LYS A 1 118 ? 5.207 -6.891 -23.537 1.00 98.00 118 LYS A N 1
ATOM 924 C CA . LYS A 1 118 ? 4.077 -5.960 -23.583 1.00 98.00 118 LYS A CA 1
ATOM 925 C C . LYS A 1 118 ? 3.893 -5.257 -22.245 1.00 98.00 118 LYS A C 1
ATOM 927 O O . LYS A 1 118 ? 3.829 -5.915 -21.207 1.00 98.00 118 LYS A O 1
ATOM 932 N N . ILE A 1 119 ? 3.763 -3.934 -22.267 1.00 97.00 119 ILE A N 1
ATOM 933 C CA . ILE A 1 119 ? 3.399 -3.163 -21.078 1.00 97.00 119 ILE A CA 1
ATOM 934 C C . ILE A 1 119 ? 1.916 -3.369 -20.740 1.00 97.00 119 ILE A C 1
ATOM 936 O O . ILE A 1 119 ? 1.073 -3.480 -21.631 1.00 97.00 119 ILE A O 1
ATOM 940 N N . LYS A 1 120 ? 1.580 -3.455 -19.450 1.00 96.56 120 LYS A N 1
ATOM 941 C CA . LYS A 1 120 ? 0.226 -3.786 -18.977 1.00 96.56 120 LYS A CA 1
ATOM 942 C C . LYS A 1 120 ? -0.495 -2.557 -18.422 1.00 96.56 120 LYS A C 1
ATOM 944 O O . LYS A 1 120 ? 0.103 -1.510 -18.210 1.00 96.56 120 LYS A O 1
ATOM 949 N N . SER A 1 121 ? -1.795 -2.704 -18.186 1.00 95.12 121 SER A N 1
ATOM 950 C CA . SER A 1 121 ? -2.637 -1.717 -17.499 1.00 95.12 121 SER A CA 1
ATOM 951 C C . SER A 1 121 ? -2.278 -1.644 -16.010 1.00 95.12 121 SER A C 1
ATOM 953 O O . SER A 1 121 ? -2.198 -2.685 -15.343 1.00 95.12 121 SER A O 1
ATOM 955 N N . TYR A 1 122 ? -2.096 -0.431 -15.478 1.00 91.44 122 TYR A N 1
ATOM 956 C CA . TYR A 1 122 ? -1.949 -0.194 -14.039 1.00 91.44 122 TYR A CA 1
ATOM 957 C C . TYR A 1 122 ? -3.166 -0.721 -13.280 1.00 91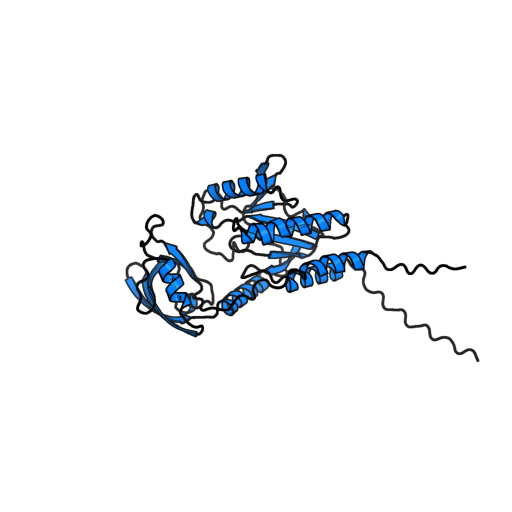.44 122 TYR A C 1
ATOM 959 O O . TYR A 1 122 ? -3.019 -1.517 -12.351 1.00 91.44 122 TYR A O 1
ATOM 967 N N . LYS A 1 123 ? -4.370 -0.319 -13.710 1.00 90.56 123 LYS A N 1
ATOM 968 C CA . LYS A 1 123 ? -5.631 -0.651 -13.037 1.00 90.56 123 LYS A CA 1
ATOM 969 C C . LYS A 1 123 ? -5.842 -2.162 -12.965 1.00 90.56 123 LYS A C 1
ATOM 971 O O . LYS A 1 123 ? -6.160 -2.680 -11.898 1.00 90.56 123 LYS A O 1
ATOM 976 N N . LYS A 1 124 ? -5.611 -2.882 -14.069 1.00 91.69 124 LYS A N 1
ATOM 977 C CA . LYS A 1 124 ? -5.748 -4.345 -14.128 1.00 91.69 124 LYS A CA 1
ATOM 978 C C . LYS A 1 124 ? -4.702 -5.052 -13.267 1.00 91.69 124 LYS A C 1
ATOM 980 O O . LYS A 1 124 ? -5.041 -5.990 -12.553 1.00 91.69 124 LYS A O 1
ATOM 985 N N . THR A 1 125 ? -3.447 -4.601 -13.321 1.00 90.69 125 THR A N 1
ATOM 986 C CA . THR A 1 125 ? -2.355 -5.202 -12.539 1.00 90.69 125 THR A CA 1
ATOM 987 C C . THR A 1 125 ? -2.601 -5.026 -11.040 1.00 90.69 125 THR A C 1
ATOM 989 O O . THR A 1 125 ? -2.555 -5.999 -10.293 1.00 90.69 125 THR A O 1
ATOM 992 N N . MET A 1 126 ? -2.933 -3.809 -10.600 1.00 87.31 126 MET A N 1
ATOM 993 C CA . MET A 1 126 ? -3.229 -3.543 -9.190 1.00 87.31 126 MET A CA 1
ATOM 994 C C . MET A 1 126 ? -4.507 -4.231 -8.717 1.00 87.31 126 MET A C 1
ATOM 996 O O . MET A 1 126 ? -4.511 -4.757 -7.611 1.00 87.31 126 MET A O 1
ATOM 1000 N N . GLY A 1 127 ? -5.548 -4.310 -9.553 1.00 89.19 127 GLY A N 1
ATOM 1001 C CA . GLY A 1 127 ? -6.759 -5.078 -9.246 1.00 89.19 127 GLY A CA 1
ATOM 1002 C C . GLY A 1 127 ? -6.461 -6.558 -8.990 1.00 89.19 127 GLY A C 1
ATOM 1003 O O . GLY A 1 127 ? -6.831 -7.085 -7.949 1.00 89.19 127 GLY A O 1
ATOM 1004 N N . MET A 1 128 ? -5.681 -7.199 -9.867 1.00 90.75 128 MET A N 1
ATOM 1005 C CA . MET A 1 128 ? -5.255 -8.592 -9.675 1.00 90.75 128 MET A CA 1
ATOM 1006 C C . MET A 1 128 ? -4.476 -8.785 -8.365 1.00 90.75 128 MET A C 1
ATOM 1008 O O . MET A 1 128 ? -4.716 -9.741 -7.626 1.00 90.75 128 MET A O 1
ATOM 1012 N N . ILE A 1 129 ? -3.544 -7.876 -8.061 1.00 86.88 129 ILE A N 1
ATOM 1013 C CA . ILE A 1 129 ? -2.786 -7.914 -6.804 1.00 86.88 129 ILE A CA 1
ATOM 1014 C C . ILE A 1 129 ? -3.742 -7.762 -5.618 1.00 86.88 129 ILE A C 1
ATOM 1016 O O . ILE A 1 129 ? -3.660 -8.543 -4.672 1.00 86.88 129 ILE A O 1
ATOM 1020 N N . GLN A 1 130 ? -4.676 -6.813 -5.683 1.00 87.38 130 GLN A N 1
ATOM 1021 C CA . GLN A 1 130 ? -5.681 -6.580 -4.651 1.00 87.38 130 GLN A CA 1
ATOM 1022 C C . GLN A 1 130 ? -6.543 -7.817 -4.387 1.00 87.38 130 GLN A C 1
ATOM 1024 O O . GLN A 1 130 ? -6.785 -8.153 -3.227 1.00 87.38 130 GLN A O 1
ATOM 1029 N N . ASP A 1 131 ? -6.972 -8.511 -5.437 1.00 90.31 131 ASP A N 1
ATOM 1030 C CA . ASP A 1 131 ? -7.815 -9.704 -5.335 1.00 90.31 131 ASP A CA 1
ATOM 1031 C C . ASP A 1 131 ? -7.049 -10.891 -4.750 1.00 90.31 131 ASP A C 1
ATOM 1033 O O . ASP A 1 131 ? -7.553 -11.595 -3.870 1.00 90.31 131 ASP A O 1
ATOM 1037 N N . ARG A 1 132 ? -5.786 -11.071 -5.154 1.00 88.00 132 ARG A N 1
ATOM 1038 C CA . ARG A 1 132 ? -4.896 -12.076 -4.558 1.00 88.00 132 ARG A CA 1
ATOM 1039 C C . ARG A 1 132 ? -4.704 -11.833 -3.061 1.00 88.00 132 ARG A C 1
ATOM 1041 O O . ARG A 1 132 ? -4.761 -12.769 -2.267 1.00 88.00 132 ARG A O 1
ATOM 1048 N N . LEU A 1 133 ? -4.518 -10.576 -2.662 1.00 86.44 133 LEU A N 1
ATOM 1049 C CA . LEU A 1 133 ? -4.382 -10.201 -1.256 1.00 86.44 133 LEU A CA 1
ATOM 1050 C C . LEU A 1 133 ? -5.684 -10.424 -0.487 1.00 86.44 133 LEU A C 1
ATOM 1052 O O . LEU A 1 133 ? -5.664 -11.008 0.592 1.00 86.44 133 LEU A O 1
ATOM 1056 N N . ARG A 1 134 ? -6.835 -10.040 -1.045 1.00 89.31 134 ARG A N 1
ATOM 1057 C CA . ARG A 1 134 ? -8.136 -10.320 -0.421 1.00 89.31 134 ARG A CA 1
ATOM 1058 C C . ARG A 1 134 ? -8.353 -11.815 -0.224 1.00 89.31 134 ARG A C 1
ATOM 1060 O O . ARG A 1 134 ? -8.699 -12.217 0.877 1.00 89.31 134 ARG A O 1
ATOM 1067 N N . THR A 1 135 ? -8.047 -12.630 -1.230 1.00 90.88 135 THR A N 1
ATOM 1068 C CA . THR A 1 135 ? -8.111 -14.099 -1.135 1.00 90.88 135 THR A CA 1
ATOM 1069 C C . THR A 1 135 ? -7.221 -14.634 -0.012 1.00 90.88 135 THR A C 1
ATOM 1071 O O . THR A 1 135 ? -7.587 -15.567 0.698 1.00 90.88 135 THR A O 1
ATOM 1074 N N . LYS A 1 136 ? -6.043 -14.031 0.179 1.00 87.50 136 LYS A N 1
ATOM 1075 C CA . LYS A 1 136 ? -5.097 -14.444 1.214 1.00 87.50 136 LYS A CA 1
ATOM 1076 C C . LYS A 1 136 ? -5.533 -14.045 2.625 1.00 87.50 136 LYS A C 1
ATOM 1078 O O . LYS A 1 136 ? -5.254 -14.820 3.538 1.00 87.50 136 LYS A O 1
ATOM 1083 N N . TYR A 1 137 ? -6.167 -12.885 2.811 1.00 88.06 137 TYR A N 1
ATOM 1084 C CA . TYR A 1 137 ? -6.354 -12.268 4.134 1.00 88.06 137 TYR A CA 1
ATOM 1085 C C . TYR A 1 137 ? -7.809 -12.148 4.605 1.00 88.06 137 TYR A C 1
ATOM 1087 O O . TYR A 1 137 ? -8.051 -12.207 5.808 1.00 88.06 137 TYR A O 1
ATOM 1095 N N . VAL A 1 138 ? -8.785 -11.985 3.707 1.00 91.62 138 VAL A N 1
ATOM 1096 C CA . VAL A 1 138 ? -10.200 -11.854 4.095 1.00 91.62 138 VAL A CA 1
ATOM 1097 C C . VAL A 1 138 ? -10.682 -13.157 4.738 1.00 91.62 138 VAL A C 1
ATOM 1099 O O . VAL A 1 138 ? -10.372 -14.252 4.276 1.00 91.62 138 VAL A O 1
ATOM 1102 N N . GLY A 1 139 ? -11.419 -13.034 5.842 1.00 93.38 139 GLY A N 1
ATOM 1103 C CA . GLY A 1 139 ? -11.892 -14.151 6.657 1.00 93.38 139 GLY A CA 1
ATOM 1104 C C . GLY A 1 139 ? -10.854 -14.715 7.632 1.00 93.38 139 GLY A C 1
ATOM 1105 O O . GLY A 1 139 ? -11.187 -15.609 8.409 1.00 93.38 139 GLY A O 1
ATOM 1106 N N . LYS A 1 140 ? -9.619 -14.203 7.639 1.00 91.69 140 LYS A N 1
ATOM 1107 C CA . LYS A 1 140 ? -8.587 -14.570 8.620 1.00 91.69 140 LYS A CA 1
ATOM 1108 C C . LYS A 1 140 ? -8.476 -13.510 9.714 1.00 91.69 140 LYS A C 1
ATOM 1110 O O . LYS A 1 140 ? -8.853 -12.362 9.467 1.00 91.69 140 LYS A O 1
ATOM 1115 N N . PRO A 1 141 ? -7.968 -13.858 10.910 1.00 89.56 141 PRO A N 1
ATOM 1116 C CA . PRO A 1 141 ? -7.588 -12.858 11.899 1.00 89.56 141 PRO A CA 1
ATOM 1117 C C . PRO A 1 141 ? -6.653 -11.826 11.274 1.00 89.56 141 PRO A C 1
ATOM 1119 O O . PRO A 1 141 ? -5.823 -12.175 10.429 1.00 89.56 141 PRO A O 1
ATOM 1122 N N . LEU A 1 142 ? -6.784 -10.567 11.686 1.00 81.75 142 LEU A N 1
ATOM 1123 C CA . LEU A 1 142 ? -5.797 -9.552 11.345 1.00 81.75 142 LEU A CA 1
ATOM 1124 C C . LEU A 1 142 ? -4.423 -10.031 11.844 1.00 81.75 142 LEU A C 1
ATOM 1126 O O . LEU A 1 142 ? -4.212 -10.133 13.052 1.00 81.75 142 LEU A O 1
ATOM 1130 N N . GLU A 1 143 ? -3.533 -10.408 10.917 1.00 70.06 143 GLU A N 1
ATOM 1131 C CA . GLU A 1 143 ? -2.185 -10.886 11.252 1.00 70.06 143 GLU A CA 1
ATOM 1132 C C . GLU A 1 143 ? -1.473 -9.879 12.159 1.00 70.06 143 GLU A C 1
ATOM 1134 O O . GLU A 1 143 ? -1.755 -8.678 12.108 1.00 70.06 143 GLU A O 1
ATOM 1139 N N . THR A 1 144 ? -0.533 -10.361 12.979 1.00 62.78 144 THR A N 1
ATOM 1140 C CA . THR A 1 144 ? 0.266 -9.488 13.839 1.00 62.78 144 THR A CA 1
ATOM 1141 C C . THR A 1 144 ? 0.883 -8.396 12.991 1.00 62.78 144 THR A C 1
ATOM 1143 O O . THR A 1 144 ? 1.708 -8.672 12.114 1.00 62.78 144 THR A O 1
ATOM 1146 N N . LEU A 1 145 ? 0.471 -7.158 13.265 1.00 67.31 145 LEU A N 1
ATOM 1147 C CA . LEU A 1 145 ? 1.124 -6.002 12.694 1.00 67.31 145 LEU A CA 1
ATOM 1148 C C . LEU A 1 145 ? 2.629 -6.149 12.956 1.00 67.31 145 LEU A C 1
ATOM 1150 O O . LEU A 1 145 ? 3.028 -6.611 14.033 1.00 67.31 145 LEU A O 1
ATOM 1154 N N . PRO A 1 146 ? 3.481 -5.763 12.000 1.00 66.81 146 PRO A N 1
ATOM 1155 C CA . PRO A 1 146 ? 4.902 -5.599 12.279 1.00 66.81 146 PRO A CA 1
ATOM 1156 C C . PRO A 1 146 ? 5.075 -4.729 13.522 1.00 66.81 146 PRO A C 1
ATOM 1158 O O . PRO A 1 146 ? 4.171 -3.956 13.857 1.00 66.81 146 PRO A O 1
ATOM 1161 N N . LYS A 1 147 ? 6.210 -4.871 14.221 1.00 73.56 147 LYS A N 1
ATOM 1162 C CA . LYS A 1 147 ? 6.454 -4.169 15.489 1.00 73.56 147 LYS A CA 1
ATOM 1163 C C . LYS A 1 147 ? 5.992 -2.713 15.365 1.00 73.56 147 LYS A C 1
ATOM 1165 O O . LYS A 1 147 ? 6.472 -1.958 14.522 1.00 73.56 147 LYS A O 1
ATOM 1170 N N . THR A 1 148 ? 4.965 -2.378 16.138 1.00 80.00 148 THR A N 1
ATOM 1171 C CA . THR A 1 148 ? 4.270 -1.095 16.072 1.00 80.00 148 THR A CA 1
ATOM 1172 C C . THR A 1 148 ? 4.386 -0.452 17.437 1.00 80.00 148 THR A C 1
ATOM 1174 O O . THR A 1 148 ? 4.027 -1.062 18.446 1.00 80.00 148 THR A O 1
ATOM 1177 N N . LEU A 1 149 ? 4.894 0.772 17.461 1.00 85.38 149 LEU A N 1
ATOM 1178 C CA . LEU A 1 149 ? 4.866 1.611 18.648 1.00 85.38 149 LEU A CA 1
ATOM 1179 C C . LEU A 1 149 ? 3.615 2.477 18.590 1.00 85.38 149 LEU A C 1
ATOM 1181 O O . LEU A 1 149 ? 3.228 2.938 17.519 1.00 85.38 149 LEU A O 1
ATOM 1185 N N . TRP A 1 150 ? 2.993 2.719 19.731 1.00 88.38 150 TRP A N 1
ATOM 1186 C CA . TRP A 1 150 ? 1.731 3.439 19.836 1.00 88.38 150 TRP A CA 1
ATOM 1187 C C . TRP A 1 150 ? 1.951 4.794 20.475 1.00 88.38 150 TRP A C 1
ATOM 1189 O O . TRP A 1 150 ? 2.730 4.935 21.417 1.00 88.38 150 TRP A O 1
ATOM 1199 N N . TRP A 1 151 ? 1.291 5.802 19.918 1.00 89.50 151 TRP A N 1
ATOM 1200 C CA . TRP A 1 151 ? 1.354 7.167 20.397 1.00 89.50 151 TRP A CA 1
ATOM 1201 C C . TRP A 1 151 ? 0.686 7.262 21.765 1.00 89.50 151 TRP A C 1
ATOM 1203 O O . TRP A 1 151 ? -0.520 7.045 21.902 1.00 89.50 151 TRP A O 1
ATOM 1213 N N . ASN A 1 152 ? 1.472 7.621 22.773 1.00 86.94 152 ASN A N 1
ATOM 1214 C CA . ASN A 1 152 ? 0.991 7.922 24.105 1.00 86.94 152 ASN A CA 1
ATOM 1215 C C . ASN A 1 152 ? 0.846 9.448 24.246 1.00 86.94 152 ASN A C 1
ATOM 1217 O O . ASN A 1 152 ? 1.849 10.156 24.369 1.00 86.94 152 ASN A O 1
ATOM 1221 N N . PRO A 1 153 ? -0.386 9.992 24.256 1.00 80.94 153 PRO A N 1
ATOM 1222 C CA . PRO A 1 153 ? -0.597 11.435 24.322 1.00 80.94 153 PRO A CA 1
ATOM 1223 C C . PRO A 1 153 ? -0.179 12.045 25.666 1.00 80.94 153 PRO A C 1
ATOM 1225 O O . PRO A 1 153 ? 0.037 13.252 25.726 1.00 80.94 153 PRO A O 1
ATOM 1228 N N . LYS A 1 154 ? -0.053 11.242 26.735 1.00 85.62 154 LYS A N 1
ATOM 1229 C CA . LYS A 1 154 ? 0.383 11.723 28.055 1.00 85.62 154 LYS A CA 1
ATOM 1230 C C . LYS A 1 154 ? 1.892 11.940 28.104 1.00 85.62 154 LYS A C 1
ATOM 1232 O O . LYS A 1 154 ? 2.344 12.913 28.694 1.00 85.62 154 LYS A O 1
ATOM 1237 N N . THR A 1 155 ? 2.662 11.039 27.495 1.00 87.94 155 THR A N 1
ATOM 1238 C CA . THR A 1 155 ? 4.132 11.115 27.477 1.00 87.94 155 THR A CA 1
ATOM 1239 C C . THR A 1 155 ? 4.677 11.782 26.215 1.00 87.94 155 THR A C 1
ATOM 1241 O O . THR A 1 155 ? 5.866 12.088 26.168 1.00 87.94 155 THR A O 1
ATOM 1244 N N . ALA A 1 156 ? 3.823 12.014 25.209 1.00 85.00 156 ALA A N 1
ATOM 1245 C CA . ALA A 1 156 ? 4.186 12.471 23.868 1.00 85.00 156 ALA A CA 1
ATOM 1246 C C . ALA A 1 156 ? 5.259 11.583 23.207 1.00 85.00 156 ALA A C 1
ATOM 1248 O O . ALA A 1 156 ? 6.145 12.066 22.498 1.00 85.00 156 ALA A O 1
ATOM 1249 N N . LYS A 1 157 ? 5.193 10.272 23.469 1.00 86.75 157 LYS A N 1
ATOM 1250 C CA . LYS A 1 157 ? 6.158 9.275 22.995 1.00 86.75 157 LYS A CA 1
ATOM 1251 C C . LYS A 1 157 ? 5.462 8.110 22.309 1.00 86.75 157 LYS A C 1
ATOM 1253 O O . LYS A 1 157 ? 4.288 7.834 22.538 1.00 86.75 157 LYS A O 1
ATOM 1258 N N . PHE A 1 158 ? 6.225 7.426 21.466 1.00 86.44 158 PHE A N 1
ATOM 1259 C CA . PHE A 1 158 ? 5.846 6.155 20.867 1.00 86.44 158 PHE A CA 1
ATOM 1260 C C . PHE A 1 158 ? 6.378 5.009 21.720 1.00 86.44 158 PHE A C 1
ATOM 1262 O O . PHE A 1 158 ? 7.586 4.891 21.918 1.00 86.44 158 PHE A O 1
ATOM 1269 N N . GLU A 1 159 ? 5.476 4.171 22.218 1.00 87.75 159 GLU A N 1
ATOM 1270 C CA . GLU A 1 159 ? 5.780 3.130 23.202 1.00 87.75 159 GLU A CA 1
ATOM 1271 C C . GLU A 1 159 ? 5.170 1.785 22.765 1.00 87.75 159 GLU A C 1
ATOM 1273 O O . GLU A 1 159 ? 4.133 1.768 22.094 1.00 87.75 159 GLU A O 1
ATOM 1278 N N . PRO A 1 160 ? 5.777 0.634 23.103 1.00 87.19 160 PRO A N 1
ATOM 1279 C CA . PRO A 1 160 ? 5.141 -0.660 22.880 1.00 87.19 160 PRO A CA 1
ATOM 1280 C C . PRO A 1 160 ? 3.793 -0.743 23.607 1.00 87.19 160 PRO A C 1
ATOM 1282 O O . PRO A 1 160 ? 3.665 -0.295 24.745 1.00 87.19 160 PRO A O 1
ATOM 1285 N N . ALA A 1 161 ? 2.803 -1.374 22.981 1.00 83.38 161 ALA A N 1
ATOM 1286 C CA . ALA A 1 161 ? 1.510 -1.650 23.601 1.00 83.38 161 ALA A CA 1
ATOM 1287 C C . ALA A 1 161 ? 1.275 -3.162 23.661 1.00 83.38 161 ALA A C 1
ATOM 1289 O O . ALA A 1 161 ? 1.524 -3.864 22.682 1.00 83.38 161 ALA A O 1
ATOM 1290 N N . LYS A 1 162 ? 0.781 -3.658 24.803 1.00 80.19 162 LYS A N 1
ATOM 1291 C CA . LYS A 1 162 ? 0.510 -5.091 25.009 1.00 80.19 162 LYS A CA 1
ATOM 1292 C C . LYS A 1 162 ? -0.628 -5.602 24.119 1.00 80.19 162 LYS A C 1
ATOM 1294 O O . LYS A 1 162 ? -0.524 -6.699 23.585 1.00 80.19 162 LYS A O 1
ATOM 1299 N N . ASP A 1 163 ? -1.688 -4.809 23.971 1.00 80.31 163 ASP A N 1
ATOM 1300 C CA . ASP A 1 163 ? -2.834 -5.113 23.106 1.00 80.31 163 ASP A CA 1
ATOM 1301 C C . ASP A 1 163 ? -3.422 -3.822 22.506 1.00 80.31 163 ASP A C 1
ATOM 1303 O O . ASP A 1 163 ? -4.417 -3.280 22.992 1.00 80.31 163 ASP A O 1
ATOM 1307 N N . PRO A 1 164 ? -2.776 -3.260 21.477 1.00 72.88 164 PRO A N 1
ATOM 1308 C CA . PRO A 1 164 ? -3.203 -1.984 20.920 1.00 72.88 164 PRO A CA 1
ATOM 1309 C C . PRO A 1 164 ? -4.500 -2.055 20.112 1.00 72.88 164 PRO A C 1
ATOM 1311 O O . PRO A 1 164 ? -5.184 -1.046 19.949 1.00 72.88 164 PRO A O 1
ATOM 1314 N N . LEU A 1 165 ? -4.826 -3.238 19.588 1.00 81.81 165 LEU A N 1
ATOM 1315 C CA . LEU A 1 165 ? -6.050 -3.478 18.834 1.00 81.81 165 LEU A CA 1
ATOM 1316 C C . LEU A 1 165 ? -7.139 -4.114 19.701 1.00 81.81 165 LEU A C 1
ATOM 1318 O O . LEU A 1 165 ? -8.213 -4.398 19.187 1.00 81.81 165 LEU A O 1
ATOM 1322 N N . GLY A 1 166 ? -6.934 -4.257 21.012 1.00 82.38 166 GLY A N 1
ATOM 1323 C CA . GLY A 1 166 ? -7.952 -4.758 21.938 1.00 82.38 166 GLY A CA 1
ATOM 1324 C C . GLY A 1 166 ? -9.249 -3.952 21.894 1.00 82.38 166 GLY A C 1
ATOM 1325 O O . GLY A 1 166 ? -10.333 -4.501 22.062 1.00 82.38 166 GLY A O 1
ATOM 1326 N N . ALA A 1 167 ? -9.166 -2.661 21.550 1.00 82.06 167 ALA A N 1
ATOM 1327 C CA . ALA A 1 167 ? -10.333 -1.812 21.320 1.00 82.06 167 ALA A CA 1
ATOM 1328 C C . ALA A 1 167 ? -11.218 -2.267 20.141 1.00 82.06 167 ALA A C 1
ATOM 1330 O O . ALA A 1 167 ? -12.362 -1.824 20.055 1.00 82.06 167 ALA A O 1
ATOM 1331 N N . PHE A 1 168 ? -10.702 -3.106 19.236 1.00 88.69 168 PHE A N 1
ATOM 1332 C CA . PHE A 1 168 ? -11.438 -3.669 18.100 1.00 88.69 168 PHE A CA 1
ATOM 1333 C C . PHE A 1 168 ? -12.248 -4.900 18.508 1.00 88.69 168 PHE A C 1
ATOM 1335 O O . PHE A 1 168 ? -13.152 -5.295 17.776 1.00 88.69 168 PHE A O 1
ATOM 1342 N N . LYS A 1 169 ? -11.951 -5.506 19.664 1.00 88.44 169 LYS A N 1
ATOM 1343 C CA . LYS A 1 169 ? -12.694 -6.662 20.155 1.00 88.44 169 LYS A CA 1
ATOM 1344 C C . LYS A 1 169 ? -14.175 -6.307 20.296 1.00 88.44 169 LYS A C 1
ATOM 1346 O O . LYS A 1 169 ? -14.515 -5.251 20.830 1.00 88.44 169 LYS A O 1
ATOM 1351 N N . ASP A 1 170 ? -15.036 -7.183 19.782 1.00 91.00 170 ASP A N 1
ATOM 1352 C CA . ASP A 1 170 ? -16.493 -7.035 19.800 1.00 91.00 170 ASP A CA 1
ATOM 1353 C C . ASP A 1 170 ? -17.005 -5.785 19.046 1.00 91.00 170 ASP A C 1
ATOM 1355 O O . ASP A 1 170 ? -18.156 -5.372 19.202 1.00 91.00 170 ASP A O 1
ATOM 1359 N N . LYS A 1 171 ? -16.167 -5.186 18.186 1.00 91.62 171 LYS A N 1
ATOM 1360 C CA . LYS A 1 171 ? -16.481 -4.005 17.370 1.00 91.62 171 LYS A CA 1
ATOM 1361 C C . LYS A 1 171 ? -16.057 -4.192 15.916 1.00 91.62 171 LYS A C 1
ATOM 1363 O O . LYS A 1 171 ? -15.185 -4.983 15.580 1.00 91.62 171 LYS A O 1
ATOM 1368 N N . ILE A 1 172 ? -16.660 -3.411 15.032 1.00 92.50 172 ILE A N 1
ATOM 1369 C CA . ILE A 1 172 ? -16.179 -3.240 13.666 1.00 92.50 172 ILE A CA 1
ATOM 1370 C C . ILE A 1 172 ? -14.935 -2.352 13.727 1.00 92.50 172 ILE A C 1
ATOM 1372 O O . ILE A 1 172 ? -15.010 -1.172 14.075 1.00 92.50 172 ILE A O 1
ATOM 1376 N N . GLY A 1 173 ? -13.782 -2.929 13.418 1.00 91.62 173 GLY A N 1
ATOM 1377 C CA . GLY A 1 173 ? -12.505 -2.231 13.446 1.00 91.62 173 GLY A CA 1
ATOM 1378 C C . GLY A 1 173 ? -12.188 -1.582 12.108 1.00 91.62 173 GLY A C 1
ATOM 1379 O O . GLY A 1 173 ? -12.315 -2.229 11.075 1.00 91.62 173 GLY A O 1
ATOM 1380 N N . LEU A 1 174 ? -11.747 -0.325 12.114 1.00 89.81 174 LEU A N 1
ATOM 1381 C CA . LEU A 1 174 ? -11.249 0.394 10.943 1.00 89.81 174 LEU A CA 1
ATOM 1382 C C . LEU A 1 174 ? -9.787 0.787 11.166 1.00 89.81 174 LEU A C 1
ATOM 1384 O O . LEU A 1 174 ? -9.483 1.678 11.960 1.00 89.81 174 LEU A O 1
ATOM 1388 N N . LEU A 1 175 ? -8.886 0.134 10.437 1.00 88.12 175 LEU A N 1
ATOM 1389 C CA . LEU A 1 175 ? -7.454 0.413 10.447 1.00 88.12 175 LEU A CA 1
ATOM 1390 C C . LEU A 1 175 ? -7.048 1.075 9.130 1.00 88.12 175 LEU A C 1
ATOM 1392 O O . LEU A 1 175 ? -7.368 0.569 8.053 1.00 88.12 175 LEU A O 1
ATOM 1396 N N . VAL A 1 176 ? -6.317 2.185 9.199 1.00 85.88 176 VAL A N 1
ATOM 1397 C CA . VAL A 1 176 ? -5.853 2.907 8.005 1.00 85.88 176 VAL A CA 1
ATOM 1398 C C . VAL A 1 176 ? -4.355 3.151 8.076 1.00 85.88 176 VAL A C 1
ATOM 1400 O O . VAL A 1 176 ? -3.858 3.655 9.080 1.00 85.88 176 VAL A O 1
ATOM 1403 N N . ALA A 1 177 ? -3.657 2.847 6.984 1.00 82.50 177 ALA A N 1
ATOM 1404 C CA . ALA A 1 177 ? -2.250 3.176 6.798 1.00 82.50 177 ALA A CA 1
ATOM 1405 C C . ALA A 1 177 ? -2.101 4.481 5.996 1.00 82.50 177 ALA A C 1
ATOM 1407 O O . ALA A 1 177 ? -2.809 4.699 5.005 1.00 82.50 177 ALA A O 1
ATOM 1408 N N . TYR A 1 178 ? -1.198 5.361 6.427 1.00 79.56 178 TYR A N 1
ATOM 1409 C CA . TYR A 1 178 ? -0.924 6.648 5.780 1.00 79.56 178 TYR A CA 1
ATOM 1410 C C . TYR A 1 178 ? 0.515 7.113 6.012 1.00 79.56 178 TYR A C 1
ATOM 1412 O O . TYR A 1 178 ? 1.179 6.657 6.938 1.00 79.56 178 TYR A O 1
ATOM 1420 N N . ASP A 1 179 ? 0.961 8.061 5.192 1.00 76.19 179 ASP A N 1
ATOM 1421 C CA . ASP A 1 179 ? 2.265 8.714 5.303 1.00 76.19 179 ASP A CA 1
ATOM 1422 C C . ASP A 1 179 ? 2.125 10.226 5.554 1.00 76.19 179 ASP A C 1
ATOM 1424 O O . ASP A 1 179 ? 1.041 10.741 5.855 1.00 76.19 179 ASP A O 1
ATOM 1428 N N . ASP A 1 180 ? 3.243 10.947 5.471 1.00 72.62 180 ASP A N 1
ATOM 1429 C CA . ASP A 1 180 ? 3.313 12.396 5.636 1.00 72.62 180 ASP A CA 1
ATOM 1430 C C . ASP A 1 180 ? 2.947 13.182 4.371 1.00 72.62 180 ASP A C 1
ATOM 1432 O O . ASP A 1 180 ? 3.001 14.414 4.396 1.00 72.62 180 ASP A O 1
ATOM 1436 N N . CYS A 1 181 ? 2.506 12.526 3.291 1.00 72.62 181 CYS A N 1
ATOM 1437 C CA . CYS A 1 181 ? 2.091 13.216 2.078 1.00 72.62 181 CYS A CA 1
ATOM 1438 C C . CYS A 1 181 ? 0.941 14.201 2.391 1.00 72.62 181 CYS A C 1
ATOM 1440 O O . CYS A 1 181 ? -0.004 13.834 3.100 1.00 72.62 181 CYS A O 1
ATOM 1442 N N . PRO A 1 182 ? 0.942 15.445 1.864 1.00 71.50 182 PRO A N 1
ATOM 1443 C CA . PRO A 1 182 ? -0.108 16.424 2.175 1.00 71.50 182 PRO A CA 1
ATOM 1444 C C . PRO A 1 182 ? -1.527 15.912 1.887 1.00 71.50 182 PRO A C 1
ATOM 1446 O O . PRO A 1 182 ? -2.459 16.150 2.657 1.00 71.50 182 PRO A O 1
ATOM 1449 N N . GLY A 1 183 ? -1.687 15.143 0.804 1.00 70.19 183 GLY A N 1
ATOM 1450 C CA . GLY A 1 183 ? -2.954 14.492 0.469 1.00 70.19 183 GLY A CA 1
ATOM 1451 C C . GLY A 1 183 ? -3.370 13.426 1.487 1.00 70.19 183 GLY A C 1
ATOM 1452 O O . GLY A 1 183 ? -4.554 13.266 1.759 1.00 70.19 183 GLY A O 1
ATOM 1453 N N . CYS A 1 184 ? -2.414 12.726 2.084 1.00 71.12 184 CYS A N 1
ATOM 1454 C CA . CYS A 1 184 ? -2.621 11.654 3.045 1.00 71.12 184 CYS A CA 1
ATOM 1455 C C . CYS A 1 184 ? -3.012 12.231 4.405 1.00 71.12 184 CYS A C 1
ATOM 1457 O O . CYS A 1 184 ? -3.996 11.792 4.997 1.00 71.12 184 CYS A O 1
ATOM 1459 N N . GLN A 1 185 ? -2.339 13.298 4.840 1.00 71.19 185 GLN A N 1
ATOM 1460 C CA . GLN A 1 185 ? -2.718 14.034 6.045 1.00 71.19 185 GLN A CA 1
ATOM 1461 C C . GLN A 1 185 ? -4.161 14.552 5.952 1.00 71.19 185 GLN A C 1
ATOM 1463 O O . GLN A 1 185 ? -4.980 14.253 6.821 1.00 71.19 185 GLN A O 1
ATOM 1468 N N . LYS A 1 186 ? -4.504 15.241 4.854 1.00 70.94 186 LYS A N 1
ATOM 1469 C CA . LYS A 1 186 ? -5.855 15.780 4.642 1.00 70.94 186 LYS A CA 1
ATOM 1470 C C . LYS A 1 186 ? -6.912 14.677 4.522 1.00 70.94 186 LYS A C 1
ATOM 1472 O O . LYS A 1 186 ? -7.945 14.723 5.180 1.00 70.94 186 LYS A O 1
ATOM 1477 N N . ASN A 1 187 ? -6.674 13.678 3.674 1.00 68.88 187 ASN A N 1
ATOM 1478 C CA . ASN A 1 187 ? -7.711 12.708 3.316 1.00 68.88 187 ASN A CA 1
ATOM 1479 C C . ASN A 1 187 ? -7.819 11.536 4.295 1.00 68.88 187 ASN A C 1
ATOM 1481 O O . ASN A 1 187 ? -8.807 10.809 4.238 1.00 68.88 187 ASN A O 1
ATOM 1485 N N . ARG A 1 188 ? -6.811 11.294 5.146 1.00 73.62 188 ARG A N 1
ATOM 1486 C CA . ARG A 1 188 ? -6.791 10.150 6.075 1.00 73.62 188 ARG A CA 1
ATOM 1487 C C . ARG A 1 188 ? -6.821 10.589 7.520 1.00 73.62 188 ARG A C 1
ATOM 1489 O O . ARG A 1 188 ? -7.724 10.172 8.228 1.00 73.62 188 ARG A O 1
ATOM 1496 N N . VAL A 1 189 ? -5.887 11.432 7.952 1.00 73.81 189 VAL A N 1
ATOM 1497 C CA . VAL A 1 189 ? -5.804 11.830 9.366 1.00 73.81 189 VAL A CA 1
ATOM 1498 C C . VAL A 1 189 ? -7.000 12.694 9.743 1.00 73.81 189 VAL A C 1
ATOM 1500 O O . VAL A 1 189 ? -7.733 12.350 10.670 1.00 73.81 189 VAL A O 1
ATOM 1503 N N . ASP A 1 190 ? -7.245 13.768 8.991 1.00 76.12 190 ASP A N 1
ATOM 1504 C CA . ASP A 1 190 ? -8.349 14.679 9.300 1.00 76.12 190 ASP A CA 1
ATOM 1505 C C . ASP A 1 190 ? -9.710 13.981 9.082 1.00 76.12 190 ASP A C 1
ATOM 1507 O O . ASP A 1 190 ? -10.625 14.123 9.894 1.00 76.12 190 ASP A O 1
ATOM 1511 N N . PHE A 1 191 ? -9.821 13.140 8.047 1.00 75.81 191 PHE A N 1
ATOM 1512 C CA . PHE A 1 191 ? -11.008 12.314 7.804 1.00 75.81 191 PHE A CA 1
ATOM 1513 C C . PHE A 1 191 ? -11.299 11.338 8.957 1.00 75.81 191 PHE A C 1
ATOM 1515 O O . PHE A 1 191 ? -12.421 11.290 9.462 1.00 75.81 191 PHE A O 1
ATOM 1522 N N . LEU A 1 192 ? -10.295 10.580 9.411 1.00 75.69 192 LEU A N 1
ATOM 1523 C CA . LEU A 1 192 ? -10.449 9.650 10.531 1.00 75.69 192 LEU A CA 1
ATOM 1524 C C . LEU A 1 192 ? -10.777 10.380 11.826 1.00 75.69 192 LEU A C 1
ATOM 1526 O O . LEU A 1 192 ? -11.591 9.887 12.599 1.00 75.69 192 LEU A O 1
ATOM 1530 N N . ALA A 1 193 ? -10.199 11.560 12.053 1.00 79.75 193 ALA A N 1
ATOM 1531 C CA . ALA A 1 193 ? -10.513 12.371 13.221 1.00 79.75 193 ALA A CA 1
ATOM 1532 C C . ALA A 1 193 ? -11.989 12.794 13.214 1.00 79.75 193 ALA A C 1
ATOM 1534 O O . ALA A 1 193 ? -12.678 12.637 14.221 1.00 79.75 193 ALA A O 1
ATOM 1535 N N . GLN A 1 194 ? -12.503 13.255 12.070 1.00 78.94 194 GLN A N 1
ATOM 1536 C CA . GLN A 1 194 ? -13.919 13.600 11.928 1.00 78.94 194 GLN A CA 1
ATOM 1537 C C . GLN A 1 194 ? -14.832 12.389 12.147 1.00 78.94 194 GLN A C 1
ATOM 1539 O O . GLN A 1 194 ? -15.833 12.494 12.857 1.00 78.94 194 GLN A O 1
ATOM 1544 N N . LEU A 1 195 ? -14.493 11.238 11.561 1.00 75.25 195 LEU A N 1
ATOM 1545 C CA . LEU A 1 195 ? -15.276 10.011 11.703 1.00 75.25 195 LEU A CA 1
ATOM 1546 C C . LEU A 1 195 ? -15.276 9.501 13.152 1.00 75.25 195 LEU A C 1
ATOM 1548 O O . LEU A 1 195 ? -16.324 9.137 13.691 1.00 75.25 195 LEU A O 1
ATOM 1552 N N . PHE A 1 196 ? -14.116 9.546 13.806 1.00 80.81 196 PHE A N 1
ATOM 1553 C CA . PHE A 1 196 ? -13.953 9.185 15.207 1.00 80.81 196 PHE A CA 1
ATOM 1554 C C . PHE A 1 196 ? -14.806 10.073 16.119 1.00 80.81 196 PHE A C 1
ATOM 1556 O O . PHE A 1 196 ? -15.611 9.561 16.895 1.00 80.81 196 PHE A O 1
ATOM 1563 N N . LEU A 1 197 ? -14.691 11.400 15.994 1.00 81.31 197 LEU A N 1
ATOM 1564 C CA . LEU A 1 197 ? -15.425 12.352 16.836 1.00 81.31 197 LEU A CA 1
ATOM 1565 C C . LEU A 1 197 ? -16.943 12.200 16.692 1.00 81.31 197 LEU A C 1
ATOM 1567 O O . LEU A 1 197 ? -17.661 12.233 17.689 1.00 81.31 197 LEU A O 1
ATOM 1571 N N . ARG A 1 198 ? -17.438 11.961 15.471 1.00 74.12 198 ARG A N 1
ATOM 1572 C CA . ARG A 1 198 ? -18.865 11.683 15.233 1.00 74.12 198 ARG A CA 1
ATOM 1573 C C . ARG A 1 198 ? -19.313 10.381 15.895 1.00 74.12 198 ARG A C 1
ATOM 1575 O O . ARG A 1 198 ? -20.384 10.343 16.493 1.00 74.12 198 ARG A O 1
ATOM 1582 N N . THR A 1 199 ? -18.490 9.336 15.824 1.00 76.00 199 THR A N 1
ATOM 1583 C CA . THR A 1 199 ? -18.781 8.049 16.476 1.00 76.00 199 THR A CA 1
ATOM 1584 C C . THR A 1 199 ? -18.832 8.202 17.998 1.00 76.00 199 THR A C 1
ATOM 1586 O O . THR A 1 199 ? -19.743 7.683 18.641 1.00 76.00 199 THR A O 1
ATOM 1589 N N . MET A 1 200 ? -17.902 8.967 18.576 1.00 75.19 200 MET A N 1
ATOM 1590 C CA . MET A 1 200 ? -17.891 9.277 20.009 1.00 75.19 200 MET A CA 1
ATOM 1591 C C . MET A 1 200 ? -19.113 10.102 20.431 1.00 75.19 200 MET A C 1
ATOM 1593 O O . MET A 1 200 ? -19.729 9.795 21.449 1.00 75.19 200 MET A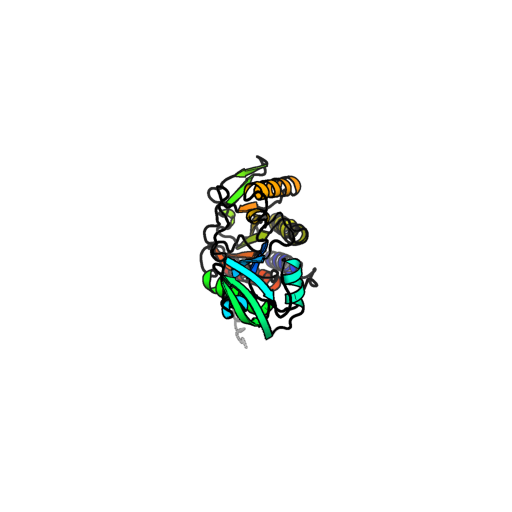 O 1
ATOM 1597 N N . GLY A 1 201 ? -19.515 11.092 19.626 1.00 75.00 201 GLY A N 1
ATOM 1598 C CA . GLY A 1 201 ? -20.728 11.885 19.856 1.00 75.00 201 GLY A CA 1
ATOM 1599 C C . GLY A 1 201 ? -22.020 11.060 19.847 1.00 75.00 201 GLY A C 1
ATOM 1600 O O . GLY A 1 201 ? -22.999 11.448 20.475 1.00 75.00 201 GLY A O 1
ATOM 1601 N N . ALA A 1 202 ? -22.015 9.885 19.208 1.00 72.00 202 ALA A N 1
ATOM 1602 C CA . ALA A 1 202 ? -23.123 8.931 19.248 1.00 72.00 202 ALA A CA 1
ATOM 1603 C C . ALA A 1 202 ? -23.169 8.084 20.544 1.00 72.00 202 ALA A C 1
ATOM 1605 O O . ALA A 1 202 ? -23.986 7.166 20.645 1.00 72.00 202 ALA A O 1
ATOM 1606 N N . GLY A 1 203 ? -22.299 8.345 21.530 1.00 61.47 203 GLY A N 1
ATOM 1607 C CA . GLY A 1 203 ? -22.401 7.791 22.886 1.00 61.47 203 GLY A CA 1
ATOM 1608 C C . GLY A 1 203 ? -22.208 6.273 22.989 1.00 61.47 203 GLY A C 1
ATOM 1609 O O . GLY A 1 203 ? -22.831 5.634 23.830 1.00 61.47 203 GLY A O 1
ATOM 1610 N N . GLY A 1 204 ? -21.399 5.669 22.110 1.00 64.69 204 GLY A N 1
ATOM 1611 C CA . GLY A 1 204 ? -21.139 4.220 22.112 1.00 64.69 204 GLY A CA 1
ATOM 1612 C C . GLY A 1 204 ? -22.231 3.362 21.461 1.00 64.69 204 GLY A C 1
ATOM 1613 O O . GLY A 1 204 ? -22.126 2.140 21.452 1.00 64.69 204 GLY A O 1
ATOM 1614 N N . THR A 1 205 ? -23.258 3.978 20.868 1.00 69.25 205 THR A N 1
ATOM 1615 C CA . THR A 1 205 ? -24.300 3.263 20.104 1.00 69.25 205 THR A CA 1
ATOM 1616 C C . THR A 1 205 ? -23.784 2.632 18.809 1.00 69.25 205 THR A C 1
ATOM 1618 O O . THR A 1 205 ? -24.419 1.728 18.266 1.00 69.25 205 THR A O 1
ATOM 1621 N N . LEU A 1 206 ? -22.630 3.093 18.324 1.00 77.44 206 LEU A N 1
ATOM 1622 C CA . LEU A 1 206 ? -21.948 2.558 17.157 1.00 77.44 206 LEU A CA 1
ATOM 1623 C C . LEU A 1 206 ? -20.786 1.663 17.616 1.00 77.44 206 LEU A C 1
ATOM 1625 O O . LEU A 1 206 ? -19.844 2.168 18.231 1.00 77.44 206 LEU A O 1
ATOM 1629 N N . PRO A 1 207 ? -20.804 0.357 17.300 1.00 86.19 207 PRO A N 1
ATOM 1630 C CA . PRO A 1 207 ? -19.744 -0.577 17.653 1.00 86.19 207 PRO A CA 1
ATOM 1631 C C . PRO A 1 207 ? -18.581 -0.427 16.666 1.00 86.19 207 PRO A C 1
ATOM 1633 O O . PRO A 1 207 ? -18.254 -1.355 15.937 1.00 86.19 207 PRO A O 1
ATOM 1636 N N . LEU A 1 208 ? -17.990 0.767 16.598 1.00 87.31 208 LEU A N 1
ATOM 1637 C CA . LEU A 1 208 ? -16.859 1.085 15.729 1.00 87.31 208 LEU A CA 1
ATOM 1638 C C . LEU A 1 208 ? -15.607 1.351 16.565 1.00 87.31 208 LEU A C 1
ATOM 1640 O O . LEU A 1 208 ? -15.661 2.000 17.613 1.00 87.31 208 LEU A O 1
ATOM 1644 N N . ALA A 1 209 ? -14.474 0.857 16.081 1.00 88.50 209 ALA A N 1
ATOM 1645 C CA . ALA A 1 209 ? -13.150 1.143 16.610 1.00 88.50 209 ALA A CA 1
ATOM 1646 C C . ALA A 1 209 ? -12.244 1.640 15.483 1.00 88.50 209 ALA A C 1
ATOM 1648 O O . ALA A 1 209 ? -12.394 1.231 14.334 1.00 88.50 209 ALA A O 1
ATOM 1649 N N . PHE A 1 210 ? -11.304 2.523 15.808 1.00 87.88 210 PHE A N 1
ATOM 1650 C CA . PHE A 1 210 ? -10.441 3.170 14.823 1.00 87.88 210 PHE A CA 1
ATOM 1651 C C . PHE A 1 210 ? -8.986 3.041 15.235 1.00 87.88 210 PHE A C 1
ATOM 1653 O O . PHE A 1 210 ? -8.670 3.170 16.417 1.00 87.88 210 PHE A O 1
ATOM 1660 N N . ALA A 1 211 ? -8.109 2.845 14.257 1.00 87.50 211 ALA A N 1
ATOM 1661 C CA . ALA A 1 211 ? -6.682 3.019 14.443 1.00 87.50 211 ALA A CA 1
ATOM 1662 C C . ALA A 1 211 ? -6.014 3.559 13.172 1.00 87.50 211 ALA A C 1
ATOM 1664 O O . ALA A 1 211 ? -6.401 3.232 12.047 1.00 87.50 211 ALA A O 1
ATOM 1665 N N . GLY A 1 212 ? -4.998 4.395 13.364 1.00 86.75 212 GLY A N 1
ATOM 1666 C CA . GLY A 1 212 ? -4.129 4.881 12.297 1.00 86.75 212 GLY A CA 1
ATOM 1667 C C . GLY A 1 212 ? -2.738 4.281 12.420 1.00 86.75 212 GLY A C 1
ATOM 1668 O O . GLY A 1 212 ? -2.204 4.240 13.521 1.00 86.75 212 GLY A O 1
ATOM 1669 N N . ILE A 1 213 ? -2.136 3.841 11.319 1.00 84.00 213 ILE A N 1
ATOM 1670 C CA . ILE A 1 213 ? -0.724 3.452 11.280 1.00 84.00 213 ILE A CA 1
ATOM 1671 C C . ILE A 1 213 ? -0.002 4.414 10.353 1.00 84.00 213 ILE A C 1
ATOM 1673 O O . ILE A 1 213 ? -0.262 4.458 9.151 1.00 84.00 213 ILE A O 1
ATOM 1677 N N . TYR A 1 214 ? 0.919 5.178 10.927 1.00 80.62 214 TYR A N 1
ATOM 1678 C CA . TYR A 1 214 ? 1.840 5.987 10.156 1.00 80.62 214 TYR A CA 1
ATOM 1679 C C . TYR A 1 214 ? 2.992 5.133 9.636 1.00 80.62 214 TYR A C 1
ATOM 1681 O O . TYR A 1 214 ? 3.590 4.341 10.370 1.00 80.62 214 TYR A O 1
ATOM 1689 N N . GLN A 1 215 ? 3.314 5.347 8.371 1.00 74.62 215 GLN A N 1
ATOM 1690 C CA . GLN A 1 215 ? 4.434 4.756 7.665 1.00 74.62 215 GLN A CA 1
ATOM 1691 C C . GLN A 1 215 ? 4.976 5.822 6.714 1.00 74.62 215 GLN A C 1
ATOM 1693 O O . GLN A 1 215 ? 4.193 6.499 6.073 1.00 74.62 215 GLN A O 1
ATOM 1698 N N . SER A 1 216 ? 6.291 5.985 6.596 1.00 66.62 216 SER A N 1
ATOM 1699 C CA . SER A 1 216 ? 6.869 6.926 5.628 1.00 66.62 216 SER A CA 1
ATOM 1700 C C . SER A 1 216 ? 7.838 6.219 4.695 1.00 66.62 216 SER A C 1
ATOM 1702 O O . SER A 1 216 ? 8.587 5.337 5.122 1.00 66.62 216 SER A O 1
ATOM 1704 N N . ASP A 1 217 ? 7.874 6.650 3.434 1.00 58.09 217 ASP A N 1
ATOM 1705 C CA . ASP A 1 217 ? 8.899 6.258 2.461 1.00 58.09 217 ASP A CA 1
ATOM 1706 C C . ASP A 1 217 ? 10.317 6.624 2.937 1.00 58.09 217 ASP A C 1
ATOM 1708 O O . ASP A 1 217 ? 11.302 6.045 2.469 1.00 58.09 217 ASP A O 1
ATOM 1712 N N . THR A 1 218 ? 10.454 7.546 3.900 1.00 53.66 218 THR A N 1
ATOM 1713 C CA . THR A 1 218 ? 11.744 7.872 4.528 1.00 53.66 218 THR A CA 1
ATOM 1714 C C . THR A 1 218 ? 12.336 6.703 5.309 1.00 53.66 218 THR A C 1
ATOM 1716 O O . THR A 1 218 ? 13.563 6.589 5.333 1.00 53.66 218 THR A O 1
ATOM 1719 N N . GLN A 1 219 ? 11.511 5.759 5.798 1.00 54.97 219 GLN A N 1
ATOM 1720 C CA . GLN A 1 219 ? 11.993 4.481 6.349 1.00 54.97 219 GLN A CA 1
ATOM 1721 C C . GLN A 1 219 ? 12.889 3.727 5.364 1.00 54.97 219 GLN A C 1
ATOM 1723 O O . GLN A 1 219 ? 13.788 3.009 5.791 1.00 54.97 219 GLN A O 1
ATOM 1728 N N . LEU A 1 220 ? 12.657 3.899 4.060 1.00 51.97 220 LEU A N 1
ATOM 1729 C CA . LEU A 1 220 ? 13.393 3.219 2.996 1.00 51.97 220 LEU A CA 1
ATOM 1730 C C . LEU A 1 220 ? 14.592 4.036 2.485 1.00 51.97 220 LEU A C 1
ATOM 1732 O O . LEU A 1 220 ? 15.502 3.479 1.877 1.00 51.97 220 LEU A O 1
ATOM 1736 N N . ASN A 1 221 ? 14.612 5.358 2.703 1.00 51.88 221 ASN A N 1
ATOM 1737 C CA . ASN A 1 221 ? 15.426 6.253 1.874 1.00 51.88 221 ASN A CA 1
ATOM 1738 C C . ASN A 1 221 ? 16.299 7.283 2.601 1.00 51.88 221 ASN A C 1
ATOM 1740 O O . ASN A 1 221 ? 17.357 7.617 2.068 1.00 51.88 221 ASN A O 1
ATOM 1744 N N . LYS A 1 222 ? 15.900 7.810 3.767 1.00 51.41 222 LYS A N 1
ATOM 1745 C CA . LYS A 1 222 ? 16.636 8.884 4.465 1.00 51.41 222 LYS A CA 1
ATOM 1746 C C . LYS A 1 222 ? 16.541 8.690 5.975 1.00 51.41 222 LYS A C 1
ATOM 1748 O O . LYS A 1 222 ? 15.458 8.797 6.523 1.00 51.41 222 LYS A O 1
ATOM 1753 N N . GLY A 1 223 ? 17.658 8.371 6.633 1.00 53.97 223 GLY A N 1
ATOM 1754 C CA . GLY A 1 223 ? 17.739 8.216 8.097 1.00 53.97 223 GLY A CA 1
ATOM 1755 C C . GLY A 1 223 ? 17.002 7.002 8.691 1.00 53.97 223 GLY A C 1
ATOM 1756 O O . GLY A 1 223 ? 16.979 6.841 9.913 1.00 53.97 223 GLY A O 1
ATOM 1757 N N . GLY A 1 224 ? 16.430 6.135 7.848 1.00 63.94 224 GLY A N 1
ATOM 1758 C CA . GLY A 1 224 ? 15.823 4.864 8.242 1.00 63.94 224 GLY A CA 1
ATOM 1759 C C . GLY A 1 224 ? 14.648 5.025 9.208 1.00 63.94 224 GLY A C 1
ATOM 1760 O O . GLY A 1 224 ? 13.907 6.009 9.183 1.00 63.94 224 GLY A O 1
ATOM 1761 N N . SER A 1 225 ? 14.473 4.050 10.100 1.00 65.56 225 SER A N 1
ATOM 1762 C CA . SER A 1 225 ? 13.400 4.065 11.101 1.00 65.56 225 SER A CA 1
ATOM 1763 C C . SER A 1 225 ? 13.471 5.258 12.063 1.00 65.56 225 SER A C 1
ATOM 1765 O O . SER A 1 225 ? 12.429 5.700 12.547 1.00 65.56 225 SER A O 1
ATOM 1767 N N . LYS A 1 226 ? 14.662 5.832 12.294 1.00 72.56 226 LYS A N 1
ATOM 1768 C CA . LYS A 1 226 ? 14.867 6.998 13.172 1.00 72.56 226 LYS A CA 1
ATOM 1769 C C . LYS A 1 226 ? 14.238 8.274 12.607 1.00 72.56 226 LYS A C 1
ATOM 1771 O O . LYS A 1 226 ? 13.569 9.008 13.335 1.00 72.56 226 LYS A O 1
ATOM 1776 N N . GLU A 1 227 ? 14.430 8.534 11.319 1.00 74.19 227 GLU A N 1
ATOM 1777 C CA . GLU A 1 227 ? 13.838 9.698 10.648 1.00 74.19 227 GLU A CA 1
ATOM 1778 C C . GLU A 1 227 ? 12.313 9.580 10.594 1.00 74.19 227 GLU A C 1
ATOM 1780 O O . GLU A 1 227 ? 11.603 10.511 10.966 1.00 74.19 227 GLU A O 1
ATOM 1785 N N . CYS A 1 228 ? 11.798 8.399 10.239 1.00 73.25 228 CYS A N 1
ATOM 1786 C CA . CYS A 1 228 ? 10.360 8.150 10.242 1.00 73.25 228 CYS A CA 1
ATOM 1787 C C . CYS A 1 228 ? 9.743 8.338 11.635 1.00 73.25 228 CYS A C 1
ATOM 1789 O O . CYS A 1 228 ? 8.689 8.960 11.761 1.00 73.25 228 CYS A O 1
ATOM 1791 N N . LEU A 1 229 ? 10.417 7.869 12.691 1.00 77.00 229 LEU A N 1
ATOM 1792 C CA . LEU A 1 229 ? 9.984 8.104 14.066 1.00 77.00 229 LEU A CA 1
ATOM 1793 C C . LEU A 1 229 ? 9.956 9.602 14.399 1.00 77.00 229 LEU A C 1
ATOM 1795 O O . LEU A 1 229 ? 9.010 10.073 15.022 1.00 77.00 229 LEU A O 1
ATOM 1799 N N . THR A 1 230 ? 10.951 10.362 13.944 1.00 81.31 230 THR A N 1
ATOM 1800 C CA . THR A 1 230 ? 11.042 11.813 14.172 1.00 81.31 230 THR A CA 1
ATOM 1801 C C . THR A 1 230 ? 9.899 12.556 13.473 1.00 81.31 230 THR A C 1
ATOM 1803 O O . THR A 1 230 ? 9.232 13.398 14.078 1.00 81.31 230 THR A O 1
ATOM 1806 N N . GLN A 1 231 ? 9.615 12.200 12.219 1.00 80.31 231 GLN A N 1
ATOM 1807 C CA . GLN A 1 231 ? 8.515 12.764 11.433 1.00 80.31 231 GLN A CA 1
ATOM 1808 C C . GLN A 1 231 ? 7.152 12.412 12.028 1.00 80.31 231 GLN A C 1
ATOM 1810 O O . GLN A 1 231 ? 6.297 13.290 12.156 1.00 80.31 231 GLN A O 1
ATOM 1815 N N . ALA A 1 232 ? 6.974 11.166 12.473 1.00 80.50 232 ALA A N 1
ATOM 1816 C CA . ALA A 1 232 ? 5.780 10.753 13.192 1.00 80.50 232 ALA A CA 1
ATOM 1817 C C . ALA A 1 232 ? 5.613 11.574 14.474 1.00 80.50 232 ALA A C 1
ATOM 1819 O O . ALA A 1 232 ? 4.581 12.212 14.648 1.00 80.50 232 ALA A O 1
ATOM 1820 N N . ILE A 1 233 ? 6.625 11.635 15.348 1.00 83.62 233 ILE A N 1
ATOM 1821 C CA . ILE A 1 233 ? 6.550 12.405 16.603 1.00 83.62 233 ILE A CA 1
ATOM 1822 C C . ILE A 1 233 ? 6.115 13.842 16.320 1.00 83.62 233 ILE A C 1
ATOM 1824 O O . ILE A 1 233 ? 5.189 14.333 16.962 1.00 83.62 233 ILE A O 1
ATOM 1828 N N . LYS A 1 234 ? 6.713 14.492 15.314 1.00 85.31 234 LYS A N 1
ATOM 1829 C CA . LYS A 1 234 ? 6.322 15.842 14.896 1.00 85.31 234 LYS A CA 1
ATOM 1830 C C . LYS A 1 234 ? 4.851 15.902 14.473 1.00 85.31 234 LYS A C 1
ATOM 1832 O O . LYS A 1 234 ? 4.106 16.730 14.992 1.00 85.31 234 LYS A O 1
ATOM 1837 N N . LEU A 1 235 ? 4.416 15.013 13.577 1.00 83.06 235 LEU A N 1
ATOM 1838 C CA . LEU A 1 235 ? 3.034 14.959 13.094 1.00 83.06 235 LEU A CA 1
ATOM 1839 C C . LEU A 1 235 ? 2.038 14.772 14.247 1.00 83.06 235 LEU A C 1
ATOM 1841 O O . LEU A 1 235 ? 1.076 15.530 14.351 1.00 83.06 235 LEU A O 1
ATOM 1845 N N . TYR A 1 236 ? 2.266 13.793 15.122 1.00 84.38 236 TYR A N 1
ATOM 1846 C CA . TYR A 1 236 ? 1.335 13.425 16.189 1.00 84.38 236 TYR A CA 1
ATOM 1847 C C . TYR A 1 236 ? 1.341 14.405 17.364 1.00 84.38 236 TYR A C 1
ATOM 1849 O O . TYR A 1 236 ? 0.276 14.671 17.924 1.00 84.38 236 TYR A O 1
ATOM 1857 N N . ALA A 1 237 ? 2.485 15.017 17.684 1.00 83.31 237 ALA A N 1
ATOM 1858 C CA . ALA A 1 237 ? 2.555 16.098 18.666 1.00 83.31 237 ALA A CA 1
ATOM 1859 C C . ALA A 1 237 ? 1.775 17.339 18.205 1.00 83.31 237 ALA A C 1
ATOM 1861 O O . ALA A 1 237 ? 1.116 17.991 19.018 1.00 83.31 237 ALA A O 1
ATOM 1862 N N . THR A 1 238 ? 1.814 17.651 16.903 1.00 84.50 238 THR A N 1
ATOM 1863 C CA . THR A 1 238 ? 1.073 18.779 16.322 1.00 84.50 238 THR A CA 1
ATOM 1864 C C . THR A 1 238 ? -0.412 18.467 16.138 1.00 84.50 238 THR A C 1
ATOM 1866 O O . THR A 1 238 ? -1.257 19.246 16.570 1.00 84.50 238 THR A O 1
ATOM 1869 N N . LYS A 1 239 ? -0.749 17.344 15.494 1.00 82.12 239 LYS A N 1
ATOM 1870 C CA . LYS A 1 239 ? -2.131 17.014 15.109 1.00 82.12 239 LYS A CA 1
ATOM 1871 C C . LYS A 1 239 ? -2.972 16.475 16.259 1.00 82.12 239 LYS A C 1
ATOM 1873 O O . LYS A 1 239 ? -4.180 16.678 16.237 1.00 82.12 239 LYS A O 1
ATOM 1878 N N . LYS A 1 240 ? -2.355 15.784 17.226 1.00 83.56 240 LYS A N 1
ATOM 1879 C CA . LYS A 1 240 ? -3.028 15.153 18.376 1.00 83.56 240 LYS A CA 1
ATOM 1880 C C . LYS A 1 240 ? -4.295 14.385 17.957 1.00 83.56 240 LYS A C 1
ATOM 1882 O O . LYS A 1 240 ? -5.392 14.744 18.387 1.00 83.56 240 LYS A O 1
ATOM 1887 N N . PRO A 1 241 ? -4.178 13.375 17.073 1.00 80.62 241 PRO A N 1
ATOM 1888 C CA . PRO A 1 241 ? -5.351 12.682 16.567 1.00 80.62 241 PRO A CA 1
ATOM 1889 C C . PRO A 1 241 ? -6.145 12.060 17.721 1.00 80.62 241 PRO A C 1
ATOM 1891 O O . PRO A 1 241 ? -5.550 11.523 18.657 1.00 80.62 241 PRO A O 1
ATOM 1894 N N . PRO A 1 242 ? -7.485 12.115 17.660 1.00 81.62 242 PRO A N 1
ATOM 1895 C CA . PRO A 1 242 ? -8.336 11.671 18.758 1.00 81.62 242 PRO A CA 1
ATOM 1896 C C . PRO A 1 242 ? -8.474 10.140 18.829 1.00 81.62 242 PRO A C 1
ATOM 1898 O O . PRO A 1 242 ? -9.092 9.628 19.755 1.00 81.62 242 PRO A O 1
ATOM 1901 N N . PHE A 1 243 ? -7.911 9.410 17.864 1.00 83.06 243 PHE A N 1
ATOM 1902 C CA . PHE A 1 243 ? -7.960 7.954 17.759 1.00 83.06 243 PHE A CA 1
ATOM 1903 C C . PHE A 1 243 ? -6.601 7.315 18.103 1.00 83.06 243 PHE A C 1
ATOM 1905 O O . PHE A 1 243 ? -5.563 7.961 17.933 1.00 83.06 243 PHE A O 1
ATOM 1912 N N . PRO A 1 244 ? -6.579 6.035 18.531 1.00 84.81 244 PRO A N 1
ATOM 1913 C CA . PRO A 1 244 ? -5.346 5.268 18.683 1.00 84.81 244 PRO A CA 1
ATOM 1914 C C . PRO A 1 244 ? -4.489 5.324 17.421 1.00 84.81 244 PRO A C 1
ATOM 1916 O O . PRO A 1 244 ? -4.931 4.948 16.335 1.00 84.81 244 PRO A O 1
ATOM 1919 N N . ALA A 1 245 ? -3.253 5.783 17.557 1.00 86.06 245 ALA A N 1
ATOM 1920 C CA . ALA A 1 245 ? -2.351 5.895 16.429 1.00 86.06 245 ALA A CA 1
ATOM 1921 C C . ALA A 1 245 ? -1.026 5.202 16.708 1.00 86.06 245 ALA A C 1
ATOM 1923 O O . ALA A 1 245 ? -0.422 5.392 17.760 1.00 86.06 245 ALA A O 1
ATOM 1924 N N . GLY A 1 246 ? -0.585 4.400 15.752 1.00 85.69 246 GLY A N 1
ATOM 1925 C CA . GLY A 1 246 ? 0.674 3.689 15.775 1.00 85.69 246 GLY A CA 1
ATOM 1926 C C . GLY A 1 246 ? 1.633 4.196 14.709 1.00 85.69 246 GLY A C 1
ATOM 1927 O O . GLY A 1 246 ? 1.244 4.796 13.707 1.00 85.69 246 GLY A O 1
ATOM 1928 N N . ILE A 1 247 ? 2.907 3.912 14.923 1.00 81.25 247 ILE A N 1
ATOM 1929 C CA . ILE A 1 247 ? 3.934 3.887 13.895 1.00 81.25 247 ILE A CA 1
ATOM 1930 C C . ILE A 1 247 ? 4.426 2.456 13.799 1.00 81.25 247 ILE A C 1
ATOM 1932 O O . ILE A 1 247 ? 4.911 1.871 14.771 1.00 81.25 247 ILE A O 1
ATOM 1936 N N . ALA A 1 248 ? 4.306 1.886 12.616 1.00 76.00 248 ALA A N 1
ATOM 1937 C CA . ALA A 1 248 ? 4.966 0.632 12.356 1.00 76.00 248 ALA A CA 1
ATOM 1938 C C . ALA A 1 248 ? 6.430 0.894 12.031 1.00 76.00 248 ALA A C 1
ATOM 1940 O O . ALA A 1 248 ? 6.746 1.772 11.227 1.00 76.00 248 ALA A O 1
ATOM 1941 N N . HIS A 1 249 ? 7.322 0.149 12.671 1.00 68.69 249 HIS A N 1
ATOM 1942 C CA . HIS A 1 249 ? 8.751 0.379 12.560 1.00 68.69 249 HIS A CA 1
ATOM 1943 C C . HIS A 1 249 ? 9.497 -0.925 12.287 1.00 68.69 249 HIS A C 1
ATOM 1945 O O . HIS A 1 249 ? 9.179 -1.985 12.828 1.00 68.69 249 HIS A O 1
ATOM 1951 N N . PHE A 1 250 ? 10.544 -0.822 11.474 1.00 64.50 250 PHE A N 1
ATOM 1952 C CA . PHE A 1 250 ? 11.556 -1.863 11.372 1.00 64.50 250 PHE A CA 1
ATOM 1953 C C . PHE A 1 250 ? 12.646 -1.554 12.410 1.00 64.50 250 PHE A C 1
ATOM 1955 O O . PHE A 1 250 ? 13.256 -0.477 12.351 1.00 64.50 250 PHE A O 1
ATOM 1962 N N . PRO A 1 251 ? 12.839 -2.406 13.433 1.00 62.47 251 PRO A N 1
ATOM 1963 C CA . PRO A 1 251 ? 13.860 -2.178 14.450 1.00 62.47 251 PRO A CA 1
ATOM 1964 C C . PRO A 1 251 ? 15.273 -2.192 13.843 1.00 62.47 251 PRO A C 1
ATOM 1966 O O . PRO A 1 251 ? 15.513 -2.770 12.781 1.00 62.47 251 PRO A O 1
ATOM 1969 N N . ASP A 1 252 ? 16.198 -1.526 14.533 1.00 62.16 252 ASP A N 1
ATOM 1970 C CA . ASP A 1 252 ? 17.650 -1.629 14.313 1.00 62.16 252 ASP A CA 1
ATOM 1971 C C . ASP A 1 252 ? 18.150 -1.164 12.937 1.00 62.16 252 ASP A C 1
ATOM 1973 O O . ASP A 1 252 ? 19.204 -1.577 12.466 1.00 62.16 252 ASP A O 1
ATOM 1977 N N . GLY A 1 253 ? 17.382 -0.304 12.261 1.00 56.06 253 GLY A N 1
ATOM 1978 C CA . GLY A 1 253 ? 17.714 0.148 10.907 1.00 56.06 253 GLY A CA 1
ATOM 1979 C C . GLY A 1 253 ? 17.620 -0.963 9.857 1.00 56.06 253 GLY A C 1
ATOM 1980 O O . GLY A 1 253 ? 18.097 -0.777 8.739 1.00 56.06 253 GLY A O 1
ATOM 1981 N N . SER A 1 254 ? 16.999 -2.098 10.203 1.00 57.91 254 SER A N 1
ATOM 1982 C CA . SER A 1 254 ? 16.772 -3.199 9.273 1.00 57.91 254 SER A CA 1
ATOM 1983 C C . SER A 1 254 ? 15.996 -2.688 8.057 1.00 57.91 254 SER A C 1
ATOM 1985 O O . SER A 1 254 ? 14.999 -1.975 8.234 1.00 57.91 254 SER A O 1
ATOM 1987 N N . PRO A 1 255 ? 16.411 -3.037 6.825 1.00 55.94 255 PRO A N 1
ATOM 1988 C CA . PRO A 1 255 ? 15.640 -2.685 5.645 1.00 55.94 255 PRO A CA 1
ATOM 1989 C C . PRO A 1 255 ? 14.247 -3.311 5.746 1.00 55.94 255 PRO A C 1
ATOM 1991 O O . PRO A 1 255 ? 14.063 -4.353 6.385 1.00 55.94 255 PRO A O 1
ATOM 1994 N N . ALA A 1 256 ? 13.260 -2.688 5.103 1.00 57.44 256 ALA A N 1
ATOM 1995 C CA . ALA A 1 256 ? 11.943 -3.298 5.000 1.00 57.44 256 ALA A CA 1
ATOM 1996 C C . ALA A 1 256 ? 12.059 -4.725 4.426 1.00 57.44 256 ALA A C 1
ATOM 1998 O O . ALA A 1 256 ? 12.914 -4.968 3.565 1.00 57.44 256 ALA A O 1
ATOM 1999 N N . PRO A 1 257 ? 11.213 -5.672 4.872 1.00 59.81 257 PRO A N 1
ATOM 2000 C CA . PRO A 1 257 ? 11.177 -7.009 4.314 1.00 59.81 257 PRO A CA 1
ATOM 2001 C C . PRO A 1 257 ? 11.102 -6.945 2.790 1.00 59.81 257 PRO A C 1
ATOM 2003 O O . PRO A 1 257 ? 10.262 -6.241 2.230 1.00 59.81 257 PRO A O 1
ATOM 2006 N N . LYS A 1 258 ? 11.962 -7.716 2.116 1.00 59.47 258 LYS A N 1
ATOM 2007 C CA . LYS A 1 258 ? 11.935 -7.838 0.647 1.00 59.47 258 LYS A CA 1
ATOM 2008 C C . LYS A 1 258 ? 10.568 -8.313 0.144 1.00 59.47 258 LYS A C 1
ATOM 2010 O O . LYS A 1 258 ? 10.111 -7.940 -0.934 1.00 59.47 258 LYS A O 1
ATOM 2015 N N . ASP A 1 259 ? 9.892 -9.111 0.966 1.00 65.38 259 ASP A N 1
ATOM 2016 C CA . ASP A 1 259 ? 8.526 -9.554 0.741 1.00 65.38 259 ASP A CA 1
ATOM 2017 C C . ASP A 1 259 ? 7.516 -8.475 1.163 1.00 65.38 259 ASP A C 1
ATOM 2019 O O . ASP A 1 259 ? 6.994 -8.478 2.281 1.00 65.38 259 ASP A O 1
ATOM 2023 N N . ARG A 1 260 ? 7.214 -7.564 0.230 1.00 64.50 260 ARG A N 1
ATOM 2024 C CA . ARG A 1 260 ? 6.206 -6.507 0.415 1.00 64.50 260 ARG A CA 1
ATOM 2025 C C . ARG A 1 260 ? 4.795 -7.037 0.699 1.00 64.50 260 ARG A C 1
ATOM 2027 O O . ARG A 1 260 ? 3.962 -6.280 1.189 1.00 64.50 260 ARG A O 1
ATOM 2034 N N . GLU A 1 261 ? 4.502 -8.308 0.404 1.00 62.53 261 GLU A N 1
ATOM 2035 C CA . GLU A 1 261 ? 3.211 -8.913 0.749 1.00 62.53 261 GLU A CA 1
ATOM 2036 C C . GLU A 1 261 ? 3.135 -9.304 2.225 1.00 62.53 261 GLU A C 1
ATOM 2038 O O . GLU A 1 261 ? 2.043 -9.327 2.780 1.00 62.53 261 GLU A O 1
ATOM 2043 N N . LYS A 1 262 ? 4.267 -9.594 2.878 1.00 59.12 262 LYS A N 1
ATOM 2044 C CA . LYS A 1 262 ? 4.324 -9.842 4.331 1.00 59.12 262 LYS A CA 1
ATOM 2045 C C . LYS A 1 262 ? 4.291 -8.555 5.149 1.00 59.12 262 LYS A C 1
ATOM 2047 O O . LYS A 1 262 ? 3.848 -8.567 6.291 1.00 59.12 262 LYS A O 1
ATOM 2052 N N . SER A 1 263 ? 4.711 -7.438 4.566 1.00 61.59 263 SER A N 1
ATOM 2053 C CA . SER A 1 263 ? 4.610 -6.098 5.151 1.00 61.59 263 SER A CA 1
ATOM 2054 C C . SER A 1 263 ? 3.456 -5.297 4.540 1.00 61.59 263 SER A C 1
ATOM 2056 O O . SER A 1 263 ? 3.538 -4.080 4.394 1.00 61.59 263 SER A O 1
ATOM 2058 N N . LEU A 1 264 ? 2.356 -5.975 4.194 1.00 58.47 264 LEU A N 1
ATOM 2059 C CA . LEU A 1 264 ? 1.252 -5.416 3.412 1.00 58.47 264 LEU A CA 1
ATOM 2060 C C . LEU A 1 264 ? 0.660 -4.122 3.980 1.00 58.47 264 LEU A C 1
ATOM 2062 O O . LEU A 1 264 ? 0.283 -3.217 3.234 1.00 58.47 264 LEU A O 1
ATOM 2066 N N . TYR A 1 265 ? 0.596 -4.053 5.307 1.00 59.59 265 TYR A N 1
ATOM 2067 C CA . TYR A 1 265 ? 0.071 -2.913 6.051 1.00 59.59 265 TYR A CA 1
ATOM 2068 C C . TYR A 1 265 ? 1.028 -1.707 6.058 1.00 59.59 265 TYR A C 1
ATOM 2070 O O . TYR A 1 265 ? 0.631 -0.638 6.505 1.00 59.59 265 TYR A O 1
ATOM 2078 N N . LEU A 1 266 ? 2.272 -1.878 5.588 1.00 57.31 266 LEU A N 1
ATOM 2079 C CA . LEU A 1 266 ? 3.390 -0.938 5.747 1.00 57.31 266 LEU A CA 1
ATOM 2080 C C . LEU A 1 266 ? 3.992 -0.415 4.453 1.00 57.31 266 LEU A C 1
ATOM 2082 O O . LEU A 1 266 ? 5.107 0.095 4.485 1.00 57.31 266 LEU A O 1
ATOM 2086 N N . HIS A 1 267 ? 3.352 -0.593 3.307 1.00 58.47 267 HIS A N 1
ATOM 2087 C CA . HIS A 1 267 ? 3.920 -0.056 2.067 1.00 58.47 267 HIS A CA 1
ATOM 2088 C C . HIS A 1 267 ? 2.925 0.704 1.210 1.00 58.47 267 HIS A C 1
ATOM 2090 O O . HIS A 1 267 ? 3.297 1.174 0.139 1.00 58.47 267 HIS A O 1
ATOM 2096 N N . ASN A 1 268 ? 1.672 0.816 1.646 1.00 65.06 268 ASN A N 1
ATOM 2097 C CA . ASN A 1 268 ? 0.628 1.425 0.843 1.00 65.06 268 ASN A CA 1
ATOM 2098 C C . ASN A 1 268 ? -0.369 2.197 1.709 1.00 65.06 268 ASN A C 1
ATOM 2100 O O . ASN A 1 268 ? -0.569 1.884 2.882 1.00 65.06 268 ASN A O 1
ATOM 2104 N N . HIS A 1 269 ? -1.080 3.142 1.087 1.00 72.19 269 HIS A N 1
ATOM 2105 C CA . HIS A 1 269 ? -2.185 3.903 1.685 1.00 72.19 269 HIS A CA 1
ATOM 2106 C C . HIS A 1 269 ? -3.454 3.051 1.852 1.00 72.19 269 HIS A C 1
ATOM 2108 O O . HIS A 1 269 ? -4.499 3.310 1.242 1.00 72.19 269 HIS A O 1
ATOM 2114 N N . GLY A 1 270 ? -3.342 1.989 2.642 1.00 80.44 270 GLY A N 1
ATOM 2115 C CA . GLY A 1 270 ? -4.348 0.950 2.762 1.00 80.44 270 GLY A CA 1
ATOM 2116 C C . GLY A 1 270 ? -5.437 1.209 3.800 1.00 80.44 270 GLY A C 1
ATOM 2117 O O . GLY A 1 270 ? -5.311 2.052 4.686 1.00 80.44 270 GLY A O 1
ATOM 2118 N N . VAL A 1 271 ? -6.522 0.451 3.681 1.00 87.06 271 VAL A N 1
ATOM 2119 C CA . VAL A 1 271 ? -7.635 0.359 4.626 1.00 87.06 271 VAL A CA 1
ATOM 2120 C C . VAL A 1 271 ? -7.909 -1.114 4.901 1.00 87.06 271 VAL A C 1
ATOM 2122 O O . VAL A 1 271 ? -7.998 -1.922 3.973 1.00 87.06 271 VAL A O 1
ATOM 2125 N N . VAL A 1 272 ? -8.080 -1.442 6.176 1.00 89.56 272 VAL A N 1
ATOM 2126 C CA . VAL A 1 272 ? -8.520 -2.752 6.648 1.00 89.56 272 VAL A CA 1
ATOM 2127 C C . VAL A 1 272 ? -9.758 -2.560 7.507 1.00 89.56 272 VAL A C 1
ATOM 2129 O O . VAL A 1 272 ? -9.794 -1.669 8.356 1.00 89.56 272 VAL A O 1
ATOM 2132 N N . ILE A 1 273 ? -10.764 -3.401 7.289 1.00 92.12 273 ILE A N 1
ATOM 2133 C CA . ILE A 1 273 ? -11.954 -3.470 8.133 1.00 92.12 273 ILE A CA 1
ATOM 2134 C C . ILE A 1 273 ? -12.006 -4.855 8.749 1.00 92.12 273 ILE A C 1
ATOM 2136 O O . ILE A 1 273 ? -11.909 -5.847 8.022 1.00 92.12 273 ILE A O 1
ATOM 2140 N N . THR A 1 274 ? -12.176 -4.927 10.064 1.00 93.94 274 THR A N 1
ATOM 2141 C CA . THR A 1 274 ? -12.386 -6.185 10.781 1.00 93.94 274 THR A CA 1
ATOM 2142 C C . THR A 1 274 ? -13.818 -6.295 11.280 1.00 93.94 274 THR A C 1
ATOM 2144 O O . THR A 1 274 ? -14.451 -5.294 11.619 1.00 93.94 274 THR A O 1
ATOM 2147 N N .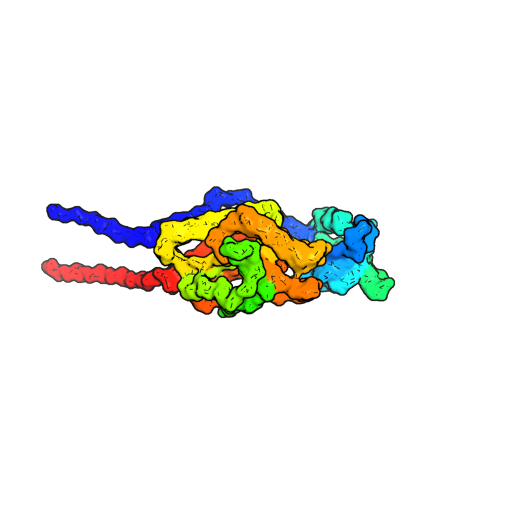 GLY A 1 275 ? -14.327 -7.522 11.336 1.00 94.56 275 GLY A N 1
ATOM 2148 C CA . GLY A 1 275 ? -15.541 -7.827 12.078 1.00 94.56 275 GLY A CA 1
ATOM 2149 C C . GLY A 1 275 ? -15.309 -7.807 13.597 1.00 94.56 275 GLY A C 1
ATOM 2150 O O . GLY A 1 275 ? -14.158 -7.768 14.043 1.00 94.56 275 GLY A O 1
ATOM 2151 N N . PRO A 1 276 ? -16.394 -7.903 14.390 1.00 92.50 276 PRO A N 1
ATOM 2152 C CA . PRO A 1 276 ? -16.331 -8.046 15.852 1.00 92.50 276 PRO A CA 1
ATOM 2153 C C . PRO A 1 276 ? -15.535 -9.263 16.337 1.00 92.50 276 PRO A C 1
ATOM 2155 O O . PRO A 1 276 ? -15.006 -9.262 17.443 1.00 92.50 276 PRO A O 1
ATOM 2158 N N . ASP A 1 277 ? -15.426 -10.286 15.490 1.00 91.56 277 ASP A N 1
ATOM 2159 C CA . ASP A 1 277 ? -14.637 -11.500 15.707 1.00 91.56 277 ASP A CA 1
ATOM 2160 C C . ASP A 1 277 ? -13.132 -11.318 15.419 1.00 91.56 277 ASP A C 1
ATOM 2162 O O . ASP A 1 277 ? -12.368 -12.283 15.471 1.00 91.56 277 ASP A O 1
ATOM 2166 N N . GLY A 1 278 ? -12.699 -10.099 15.080 1.00 90.00 278 GLY A N 1
ATOM 2167 C CA . GLY A 1 278 ? -11.310 -9.765 14.764 1.00 90.00 278 GLY A CA 1
ATOM 2168 C C . GLY A 1 278 ? -10.841 -10.239 13.385 1.00 90.00 278 GLY A C 1
ATOM 2169 O O . GLY A 1 278 ? -9.665 -10.069 13.048 1.00 90.00 278 GLY A O 1
ATOM 2170 N N . LYS A 1 279 ? -11.727 -10.822 12.566 1.00 93.31 279 LYS A N 1
ATOM 2171 C CA . LYS A 1 279 ? -11.378 -11.279 11.217 1.00 93.31 279 LYS A CA 1
ATOM 2172 C C . LYS A 1 279 ? -11.478 -10.145 10.214 1.00 93.31 279 LYS A C 1
ATOM 2174 O O . LYS A 1 279 ? -12.379 -9.312 10.286 1.00 93.31 279 LYS A O 1
ATOM 2179 N N . VAL A 1 280 ? -10.577 -10.132 9.238 1.00 93.12 280 VAL A N 1
ATOM 2180 C CA . VAL A 1 280 ? -10.588 -9.161 8.142 1.00 93.12 280 VAL A CA 1
ATOM 2181 C C . VAL A 1 280 ? -11.837 -9.380 7.290 1.00 93.12 280 VAL A C 1
ATOM 2183 O O . VAL A 1 280 ? -11.999 -10.424 6.664 1.00 93.12 280 VAL A O 1
ATOM 2186 N N . ALA A 1 281 ? -12.712 -8.383 7.245 1.00 94.25 281 ALA A N 1
ATOM 2187 C CA . ALA A 1 281 ? -13.896 -8.353 6.393 1.00 94.25 281 ALA A CA 1
ATOM 2188 C C . ALA A 1 281 ? -13.626 -7.627 5.069 1.00 94.25 281 ALA A C 1
ATOM 2190 O O . ALA A 1 281 ? -14.200 -7.969 4.040 1.00 94.25 281 ALA A O 1
ATOM 2191 N N . TYR A 1 282 ? -12.726 -6.641 5.083 1.00 92.75 282 TYR A N 1
ATOM 2192 C CA . TYR A 1 282 ? -12.334 -5.898 3.892 1.00 92.75 282 TYR A CA 1
ATOM 2193 C C . TYR A 1 282 ? -10.875 -5.471 3.963 1.00 92.75 282 TYR A C 1
ATOM 2195 O O . TYR A 1 282 ? -10.359 -5.111 5.020 1.00 92.75 282 TYR A O 1
ATOM 2203 N N . LEU A 1 283 ? -10.227 -5.490 2.803 1.00 90.25 283 LEU A N 1
ATOM 2204 C CA . LEU A 1 283 ? -8.842 -5.095 2.618 1.00 90.25 283 LEU A CA 1
ATOM 2205 C C . LEU A 1 283 ? -8.721 -4.342 1.295 1.00 90.25 283 LEU A C 1
ATOM 2207 O O . LEU A 1 283 ? -9.128 -4.855 0.249 1.00 90.25 283 LEU A O 1
ATOM 2211 N N . GLN A 1 284 ? -8.127 -3.155 1.347 1.00 87.31 284 GLN A N 1
ATOM 2212 C CA . GLN A 1 284 ? -7.716 -2.373 0.185 1.00 87.31 284 GLN A CA 1
ATOM 2213 C C . GLN A 1 284 ? -6.340 -1.793 0.470 1.00 87.31 284 GLN A C 1
ATOM 2215 O O . GLN A 1 284 ? -6.202 -0.981 1.369 1.00 87.31 284 GLN A O 1
ATOM 2220 N N . VAL A 1 285 ? -5.323 -2.188 -0.280 1.00 81.75 285 VAL A N 1
ATOM 2221 C CA . VAL A 1 285 ? -3.937 -1.717 -0.097 1.00 81.75 285 VAL A CA 1
ATOM 2222 C C . VAL A 1 285 ? -3.304 -1.309 -1.420 1.00 81.75 285 VAL A C 1
ATOM 2224 O O . VAL A 1 285 ? -2.121 -1.023 -1.481 1.00 81.75 285 VAL A O 1
ATOM 2227 N N . THR A 1 286 ? -4.074 -1.275 -2.500 1.00 77.56 286 THR A N 1
ATOM 2228 C CA . THR A 1 286 ? -3.624 -0.764 -3.794 1.00 77.56 286 THR A CA 1
ATOM 2229 C C . THR A 1 286 ? -4.589 0.313 -4.270 1.00 77.56 286 THR A C 1
ATOM 2231 O O . THR A 1 286 ? -5.794 0.237 -4.026 1.00 77.56 286 THR A O 1
ATOM 2234 N N . GLY A 1 287 ? -4.065 1.335 -4.944 1.00 72.44 287 GLY A N 1
ATOM 2235 C CA . GLY A 1 287 ? -4.873 2.448 -5.439 1.00 72.44 287 GLY A CA 1
ATOM 2236 C C . GLY A 1 287 ? -5.558 3.262 -4.333 1.00 72.44 287 GLY A C 1
ATOM 2237 O O . GLY A 1 287 ? -5.153 3.251 -3.171 1.00 72.44 287 GLY A O 1
ATOM 2238 N N . TYR A 1 288 ? -6.597 4.003 -4.720 1.00 70.06 288 TYR A N 1
ATOM 2239 C CA . TYR A 1 288 ? -7.393 4.793 -3.785 1.00 70.06 288 TYR A CA 1
ATOM 2240 C C . TYR A 1 288 ? -8.432 3.913 -3.079 1.00 70.06 288 TYR A C 1
ATOM 2242 O O . TYR A 1 288 ? -8.924 2.952 -3.674 1.00 70.06 288 TYR A O 1
ATOM 2250 N N . PRO A 1 289 ? -8.796 4.229 -1.825 1.00 71.12 289 PRO A N 1
ATOM 2251 C CA . PRO A 1 289 ? -9.864 3.528 -1.131 1.00 71.12 289 PRO A CA 1
ATOM 2252 C C . PRO A 1 289 ? -11.176 3.667 -1.879 1.00 71.12 289 PRO A C 1
ATOM 2254 O O . PRO A 1 289 ? -11.640 4.779 -2.133 1.00 71.12 289 PRO A O 1
ATOM 2257 N N . ASP A 1 290 ? -11.798 2.531 -2.151 1.00 79.44 290 ASP A N 1
ATOM 2258 C CA . ASP A 1 290 ? -13.175 2.491 -2.604 1.00 79.44 290 ASP A CA 1
ATOM 2259 C C . ASP A 1 290 ? -14.100 2.799 -1.419 1.00 79.44 290 ASP A C 1
ATOM 2261 O O . ASP A 1 290 ? -14.350 1.953 -0.557 1.00 79.44 290 ASP A O 1
ATOM 2265 N N . GLN A 1 291 ? -14.560 4.049 -1.349 1.00 75.19 291 GLN A N 1
ATOM 2266 C CA . GLN A 1 291 ? -15.437 4.515 -0.276 1.00 75.19 291 GLN A CA 1
ATOM 2267 C C . GLN A 1 291 ? -16.774 3.766 -0.263 1.00 75.19 291 GLN A C 1
ATOM 2269 O O . GLN A 1 291 ? -17.257 3.430 0.817 1.00 75.19 291 GLN A O 1
ATOM 2274 N N . VAL A 1 292 ? -17.320 3.431 -1.438 1.00 77.31 292 VAL A N 1
ATOM 2275 C CA . VAL A 1 292 ? -18.595 2.711 -1.565 1.00 77.31 292 VAL A CA 1
ATOM 2276 C C . VAL A 1 292 ? -18.453 1.295 -1.019 1.00 77.31 292 VAL A C 1
ATOM 2278 O O . VAL A 1 292 ? -19.287 0.846 -0.232 1.00 77.31 292 VAL A O 1
ATOM 2281 N N . ALA A 1 293 ? -17.368 0.602 -1.370 1.00 84.00 293 ALA A N 1
ATOM 2282 C CA . ALA A 1 293 ? -17.092 -0.729 -0.838 1.00 84.00 293 ALA A CA 1
ATOM 2283 C C . ALA A 1 293 ? -16.859 -0.710 0.683 1.00 84.00 293 ALA A C 1
ATOM 2285 O O . ALA A 1 293 ? -17.355 -1.589 1.393 1.00 84.00 293 ALA A O 1
ATOM 2286 N N . ILE A 1 294 ? -16.159 0.307 1.199 1.00 83.62 294 ILE A N 1
ATOM 2287 C CA . ILE A 1 294 ? -15.945 0.504 2.641 1.00 83.62 294 ILE A CA 1
ATOM 2288 C C . ILE A 1 294 ? -17.281 0.692 3.369 1.00 83.62 294 ILE A C 1
ATOM 2290 O O . ILE A 1 294 ? -17.564 -0.037 4.320 1.00 83.62 294 ILE A O 1
ATOM 2294 N N . GLN A 1 295 ? -18.122 1.622 2.907 1.00 80.44 295 GLN A N 1
ATOM 2295 C CA . GLN A 1 295 ? -19.448 1.879 3.479 1.00 80.44 295 GLN A CA 1
ATOM 2296 C C . GLN A 1 295 ? -20.307 0.616 3.482 1.00 80.44 295 GLN A C 1
ATOM 2298 O O . GLN A 1 295 ? -20.856 0.240 4.517 1.00 80.44 295 GLN A O 1
ATOM 2303 N N . LYS A 1 296 ? -20.392 -0.056 2.329 1.00 85.25 296 LYS A N 1
ATOM 2304 C CA . LYS A 1 296 ? -21.170 -1.283 2.171 1.00 85.25 296 LYS A CA 1
ATOM 2305 C C . LYS A 1 296 ? -20.722 -2.352 3.168 1.00 85.25 296 LYS A C 1
ATOM 2307 O O . LYS A 1 296 ? -21.561 -2.892 3.880 1.00 85.25 296 LYS A O 1
ATOM 2312 N N . THR A 1 297 ? -19.413 -2.583 3.285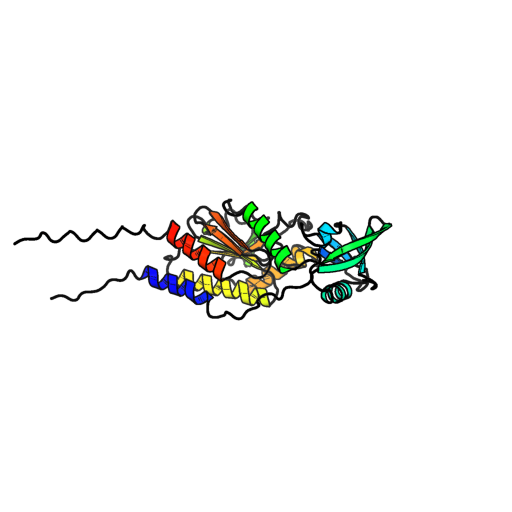 1.00 89.25 297 THR A N 1
ATOM 2313 C CA . THR A 1 297 ? -18.853 -3.567 4.227 1.00 89.25 297 THR A CA 1
ATOM 2314 C C . THR A 1 297 ? -19.233 -3.240 5.673 1.00 89.25 297 THR A C 1
ATOM 2316 O O . THR A 1 297 ? -19.683 -4.117 6.408 1.00 89.25 297 THR A O 1
ATOM 2319 N N . ILE A 1 298 ? -19.079 -1.980 6.099 1.00 87.19 298 ILE A N 1
ATOM 2320 C CA . ILE A 1 298 ? -19.427 -1.562 7.467 1.00 87.19 298 ILE A CA 1
ATOM 2321 C C . ILE A 1 298 ? -20.924 -1.764 7.724 1.00 87.19 298 ILE A C 1
ATOM 2323 O O . ILE A 1 298 ? -21.299 -2.290 8.771 1.00 87.19 298 ILE A O 1
ATOM 2327 N N . GLY A 1 299 ? -21.776 -1.386 6.767 1.00 84.06 299 GLY A N 1
ATOM 2328 C CA . GLY A 1 299 ? -23.223 -1.574 6.859 1.00 84.06 299 GLY A CA 1
ATOM 2329 C C . GLY A 1 299 ? -23.617 -3.047 6.985 1.00 84.06 299 GLY A C 1
ATOM 2330 O O . GLY A 1 299 ? -24.405 -3.398 7.860 1.00 84.06 299 GLY A O 1
ATOM 2331 N N . GLU A 1 300 ? -23.030 -3.923 6.169 1.00 89.38 300 GLU A N 1
ATOM 2332 C CA . GLU A 1 300 ? -23.278 -5.370 6.211 1.00 89.38 300 GLU A CA 1
ATOM 2333 C C . GLU A 1 300 ? -22.848 -5.991 7.544 1.00 89.38 300 GLU A C 1
ATOM 2335 O O . GLU A 1 300 ? -23.616 -6.743 8.147 1.00 89.38 300 GLU A O 1
ATOM 2340 N N . LEU A 1 301 ? -21.661 -5.638 8.050 1.00 90.75 301 LEU A N 1
ATOM 2341 C CA . LEU A 1 301 ? -21.204 -6.077 9.370 1.00 90.75 301 LEU A CA 1
ATOM 2342 C C . LEU A 1 301 ? -22.132 -5.582 10.480 1.00 90.75 301 LEU A C 1
ATOM 2344 O O . LEU A 1 301 ? -22.449 -6.339 11.398 1.00 90.75 301 LEU A O 1
ATOM 2348 N N . PHE A 1 302 ? -22.589 -4.332 10.389 1.00 87.94 302 PHE A N 1
ATOM 2349 C CA . PHE A 1 302 ? -23.494 -3.759 11.375 1.00 87.94 302 PHE A CA 1
ATOM 2350 C C . PHE A 1 302 ? -24.819 -4.526 11.428 1.00 87.94 302 PHE A C 1
ATOM 2352 O O . PHE A 1 302 ? -25.242 -4.958 12.499 1.00 87.94 302 PHE A O 1
ATOM 2359 N N . VAL A 1 303 ? -25.454 -4.736 10.270 1.00 86.38 303 VAL A N 1
ATOM 2360 C CA . VAL A 1 303 ? -26.714 -5.488 10.167 1.00 86.38 303 VAL A CA 1
ATOM 2361 C C . VAL A 1 303 ? -26.532 -6.911 10.686 1.00 86.38 303 VAL A C 1
ATOM 2363 O O . VAL A 1 303 ? -27.340 -7.381 11.479 1.00 86.38 303 VAL A O 1
ATOM 2366 N N . LYS A 1 304 ? -25.450 -7.582 10.281 1.00 88.88 304 LYS A N 1
ATOM 2367 C CA . LYS A 1 304 ? -25.188 -8.978 10.636 1.00 88.88 304 LYS A CA 1
ATOM 2368 C C . LYS A 1 304 ? -24.973 -9.194 12.137 1.00 88.88 304 LYS A C 1
ATOM 2370 O O . LYS A 1 304 ? -25.396 -10.223 12.653 1.00 88.88 304 LYS A O 1
ATOM 2375 N N . HIS A 1 305 ? -24.282 -8.278 12.814 1.00 87.94 305 HIS A N 1
ATOM 2376 C CA . HIS A 1 305 ? -23.818 -8.501 14.189 1.00 87.94 305 HIS A CA 1
ATOM 2377 C C . HIS A 1 305 ? -24.563 -7.689 15.252 1.00 87.94 305 HIS A C 1
ATOM 2379 O O . HIS A 1 305 ? -24.513 -8.057 16.422 1.00 87.94 305 HIS A O 1
ATOM 2385 N N . PHE A 1 306 ? -25.242 -6.601 14.877 1.00 85.75 306 PHE A N 1
ATOM 2386 C CA . PHE A 1 306 ? -25.779 -5.638 15.845 1.00 85.75 306 PHE A CA 1
ATOM 2387 C C . PHE A 1 306 ? -27.237 -5.235 15.605 1.00 85.75 306 PHE A C 1
ATOM 2389 O O . PHE A 1 306 ? -27.801 -4.508 16.426 1.00 85.75 306 PHE A O 1
ATOM 2396 N N . GLN A 1 307 ? -27.876 -5.701 14.527 1.00 81.00 307 GLN A N 1
ATOM 2397 C CA . GLN A 1 307 ? -29.326 -5.575 14.374 1.00 81.00 307 GLN A CA 1
ATOM 2398 C C . GLN A 1 307 ? -30.029 -6.870 14.793 1.00 81.00 307 GLN A C 1
ATOM 2400 O O . GLN A 1 307 ? -29.575 -7.956 14.430 1.00 81.00 307 GLN A O 1
ATOM 2405 N N . PRO A 1 308 ? -31.147 -6.784 15.538 1.00 69.38 308 PRO A N 1
ATOM 2406 C CA . PRO A 1 308 ? -31.955 -7.959 15.819 1.00 69.38 308 PRO A CA 1
ATOM 2407 C C . PRO A 1 308 ? -32.497 -8.542 14.502 1.00 69.38 308 PRO A C 1
ATOM 2409 O O . PRO A 1 308 ? -32.811 -7.777 13.581 1.00 69.38 308 PRO A O 1
ATOM 2412 N N . PRO A 1 309 ? -32.629 -9.877 14.390 1.00 67.75 309 PRO A N 1
ATOM 2413 C CA . PRO A 1 309 ? -33.230 -10.490 13.216 1.00 67.75 309 PRO A CA 1
ATOM 2414 C C . PRO A 1 309 ? -34.626 -9.905 12.993 1.00 67.75 309 PRO A C 1
ATOM 2416 O O . PRO A 1 309 ? -35.389 -9.713 13.942 1.00 67.75 309 PRO A O 1
ATOM 2419 N N . LYS A 1 310 ? -34.963 -9.600 11.733 1.00 69.00 310 LYS A N 1
ATOM 2420 C CA . LYS A 1 310 ? -36.316 -9.157 11.385 1.00 69.00 310 LYS A CA 1
ATOM 2421 C C . LYS A 1 310 ? -37.287 -10.251 11.816 1.00 69.00 310 LYS A C 1
ATOM 2423 O O . LYS A 1 310 ? -37.272 -11.338 11.242 1.00 69.00 310 LYS A O 1
ATOM 2428 N N . VAL A 1 311 ? -38.122 -9.960 12.812 1.00 68.62 311 VAL A N 1
ATOM 2429 C CA . VAL A 1 311 ? -39.265 -10.812 13.140 1.00 68.62 311 VAL A CA 1
ATOM 2430 C C . VAL A 1 311 ? -40.118 -10.880 11.870 1.00 68.62 311 VAL A C 1
ATOM 2432 O O . VAL A 1 311 ? -40.459 -9.818 11.334 1.00 68.62 311 VAL A O 1
ATOM 2435 N N . PRO A 1 312 ? -40.407 -12.075 11.323 1.00 65.81 312 PRO A N 1
ATOM 2436 C CA . PRO A 1 312 ? -41.314 -12.191 10.193 1.00 65.81 312 PRO A CA 1
ATOM 2437 C C . PRO A 1 312 ? -42.617 -11.494 10.569 1.00 65.81 312 PRO A C 1
ATOM 2439 O O . PRO A 1 312 ? -43.148 -11.756 11.647 1.00 65.81 312 PRO A O 1
ATOM 2442 N N . ALA A 1 313 ? -43.105 -10.588 9.719 1.00 68.75 313 ALA A N 1
ATOM 2443 C CA . ALA A 1 313 ? -44.393 -9.950 9.953 1.00 68.75 313 ALA A CA 1
ATOM 2444 C C . ALA A 1 313 ? -45.427 -11.055 10.208 1.00 68.75 313 ALA A C 1
ATOM 2446 O O . ALA A 1 313 ? -45.560 -11.964 9.381 1.00 68.75 313 ALA A O 1
ATOM 2447 N N . GLU A 1 314 ? -46.099 -11.014 11.365 1.00 64.94 314 GLU A N 1
ATOM 2448 C CA . GLU A 1 314 ? -47.196 -11.934 11.646 1.00 64.94 314 GLU A CA 1
ATOM 2449 C C . GLU A 1 314 ? -48.147 -11.877 10.455 1.00 64.94 314 GLU A C 1
ATOM 2451 O O . GLU A 1 314 ? -48.627 -10.803 10.077 1.00 64.94 314 GLU A O 1
ATOM 2456 N N . LYS A 1 315 ? -48.374 -13.033 9.816 1.00 67.12 315 LYS A N 1
ATOM 2457 C CA . LYS A 1 315 ? -49.385 -13.127 8.766 1.00 67.12 315 LYS A CA 1
ATOM 2458 C C . LYS A 1 315 ? -50.676 -12.569 9.363 1.00 67.12 315 LYS A C 1
ATOM 2460 O O . LYS A 1 315 ? -51.041 -13.021 10.452 1.00 67.12 315 LYS A O 1
ATOM 2465 N N . PRO A 1 316 ? -51.353 -11.618 8.696 1.00 69.50 316 PRO A N 1
ATOM 2466 C CA . PRO A 1 316 ? -52.580 -11.052 9.226 1.00 69.50 316 PRO A CA 1
ATOM 2467 C C . PRO A 1 316 ? -53.513 -12.209 9.569 1.00 69.50 316 PRO A C 1
ATOM 2469 O O . PRO A 1 316 ? -53.817 -13.040 8.705 1.00 69.50 316 PRO A O 1
ATOM 2472 N N . LYS A 1 317 ? -53.893 -12.313 10.851 1.00 69.19 317 LYS A N 1
ATOM 2473 C CA . LYS A 1 317 ? -54.895 -13.281 11.297 1.00 69.19 317 LYS A CA 1
ATOM 2474 C C . LYS A 1 317 ? -56.095 -13.069 10.387 1.00 69.19 317 LYS A C 1
ATOM 2476 O O . LYS A 1 317 ? -56.643 -11.968 10.363 1.00 69.19 317 LYS A O 1
ATOM 2481 N N . LYS A 1 318 ? -56.443 -14.082 9.583 1.00 65.62 318 LYS A N 1
ATOM 2482 C CA . LYS A 1 318 ? -57.653 -14.044 8.757 1.00 65.62 318 LYS A CA 1
ATOM 2483 C C . LYS A 1 318 ? -58.787 -13.644 9.693 1.00 65.62 318 LYS A C 1
ATOM 2485 O O . LYS A 1 318 ? -59.078 -14.390 10.626 1.00 65.62 318 LYS A O 1
ATOM 2490 N N . ALA A 1 319 ? -59.357 -12.461 9.477 1.00 65.69 319 ALA A N 1
ATOM 2491 C CA . ALA A 1 319 ? -60.568 -12.055 10.162 1.00 65.69 319 ALA A CA 1
ATOM 2492 C C . ALA A 1 319 ? -61.582 -13.174 9.921 1.00 65.69 319 ALA A C 1
ATOM 2494 O O . ALA A 1 319 ? -61.863 -13.519 8.768 1.00 65.69 319 ALA A O 1
ATOM 2495 N N . GLY A 1 320 ? -62.018 -13.822 11.002 1.00 61.97 320 GLY A N 1
ATOM 2496 C CA . GLY A 1 320 ? -63.060 -14.829 10.923 1.00 61.97 320 GLY A CA 1
ATOM 2497 C C . GLY A 1 320 ? -64.246 -14.201 10.208 1.00 61.97 320 GLY A C 1
ATOM 2498 O O . GLY A 1 320 ? -64.713 -13.138 10.613 1.00 61.97 320 GLY A O 1
ATOM 2499 N N . LYS A 1 321 ? -64.689 -14.825 9.115 1.00 53.75 321 LYS A N 1
ATOM 2500 C CA . LYS A 1 321 ? -65.996 -14.527 8.540 1.00 53.75 321 LYS A CA 1
ATOM 2501 C C . LYS A 1 321 ? -67.028 -14.954 9.584 1.00 53.75 321 LYS A C 1
ATOM 2503 O O . LYS A 1 321 ? -67.337 -16.134 9.690 1.00 53.75 321 LYS A O 1
ATOM 2508 N N . GLY A 1 322 ? -67.443 -14.011 10.422 1.00 66.00 322 GLY A N 1
ATOM 2509 C CA . GLY A 1 322 ? -68.709 -14.088 11.132 1.00 66.00 322 GLY A CA 1
ATOM 2510 C C . GLY A 1 322 ? -69.791 -13.561 10.199 1.00 66.00 322 GLY A C 1
ATOM 2511 O O . GLY A 1 322 ? -69.641 -12.452 9.682 1.00 66.00 322 GLY A O 1
ATOM 2512 N N . GLY A 1 323 ? -70.827 -14.368 9.977 1.00 47.16 323 GLY A N 1
ATOM 2513 C CA . GLY A 1 323 ? -71.954 -14.082 9.089 1.00 47.16 323 GLY A CA 1
ATOM 2514 C C . GLY A 1 323 ? -72.138 -15.184 8.068 1.00 47.16 323 GLY A C 1
ATOM 2515 O O . GLY A 1 323 ? -71.509 -15.071 6.993 1.00 47.16 323 GLY A O 1
#

pLDDT: mean 78.82, std 16.57, range [31.77, 98.31]